Protein AF-A5A6G8-F1 (afdb_monomer)

Foldseek 3Di:
DVVVVVVVVVVVVVVPDDPPPPQFALVLLVLLLVLLVVDPDDPLLVLLSVQLSVQTDLLSLQLSLLLSLQSLDPDRAALQLLQLLLQQLLCLVVQNHALVSLLCSLVSVLLSSLSSLVSLLQSLVDSDNDDDDDHDDRHDPQLNLNHDLVSLVVPFPGDVSNSVSLVVLSPDPDSSSPSSSSSSSSCRGPLNSQLSVQLVVLSSVLSCLSSDPDPPVSNVVSVVSSVVSSVSSVVSSVVSSVVSVVSHD

Nearest PDB structures (foldseek):
  6tao-assembly1_A  TM=2.168E-01  e=6.105E+00  Vibrio cholerae

pLDDT: mean 81.29, std 17.22, range [31.66, 98.19]

Radius of gyration: 19.09 Å; Cα contacts (8 Å, |Δi|>4): 355; chains: 1; bounding box: 51×62×46 Å

Solvent-accessible surface area (backbone atoms only — not comparable to full-atom values): 13260 Å² total; per-residue (Å²): 125,77,73,67,60,55,56,59,61,57,62,66,64,74,66,82,69,79,83,73,78,87,76,67,48,52,67,57,48,48,47,51,48,58,73,50,60,87,51,96,64,60,73,57,56,56,54,29,48,55,35,33,40,73,65,29,55,57,47,22,53,39,20,44,48,39,27,43,20,43,64,54,37,96,51,63,58,44,18,33,21,29,16,40,35,34,38,38,49,42,30,39,72,70,52,70,25,38,59,71,55,48,49,53,16,47,54,37,33,37,52,50,51,42,48,16,45,56,32,44,51,46,51,46,74,30,101,59,82,75,81,85,72,82,80,72,86,63,69,49,97,63,26,25,66,83,38,60,59,70,63,39,56,70,73,36,90,69,64,67,63,38,54,53,28,30,49,53,20,56,72,40,92,47,52,50,48,16,22,35,20,25,25,44,54,24,21,52,30,71,57,42,42,49,28,38,59,72,36,41,69,55,50,51,56,36,51,55,60,33,57,46,87,66,87,67,72,47,70,60,53,49,52,52,42,44,54,53,38,41,54,42,42,53,52,29,38,56,50,32,49,62,74,48,52,86,53,40,90

Secondary structure (DSSP, 8-state):
--SHHHHHHHHTSTT-S----S---HHHHHHHHTTTTTS---HHHHHHHHHHHHH-HHHHHHHHHHHHHHHTSSS---THHHHHHHHHHHHHHTT---HHHHHHHHHHHHHHHHHHHHHHHHHTT-SS--SSPPPPTT--TTTT--S-HHHHHHH--S-HHHHHHHHHHHTSS-HHHHHHHHHHHHTTSHHHHHHHHHTHHHHHHHHHHHH----SSHHHHHHHHHHHHHHHHHHHHHHHHHHHGGG--

Organism: NCBI:txid329909

Sequence (249 aa):
MALSLLIGALLAIQGASFVASSHISASLLEGTWDLVEQGEVEPYVLLLKDEVVSTGGVYGLGATLTGVGELAWPRPASGCGHSKLINANVALNDGTLAWGELEDAVDSYAVVLAQAVDNLRILGLNCIIPAPWPTLENSCGDWGRIYDFESSWSLSKVNKGVVCAARRLYTSFGARANNVGAAATSAATDAATSIISEIEDELVSYLEAVVSKSAGPKQKLLRTLAGSLKASIFRASGNAKSGLRSRCH

Mean predicted aligned error: 8.87 Å

Structure (mmCIF, N/CA/C/O backbone):
data_AF-A5A6G8-F1
#
_entry.id   AF-A5A6G8-F1
#
loop_
_atom_site.group_PDB
_atom_site.id
_atom_site.type_symbol
_atom_site.label_atom_id
_atom_site.label_alt_id
_atom_site.label_comp_id
_atom_site.label_asym_id
_atom_site.label_entity_id
_atom_site.label_seq_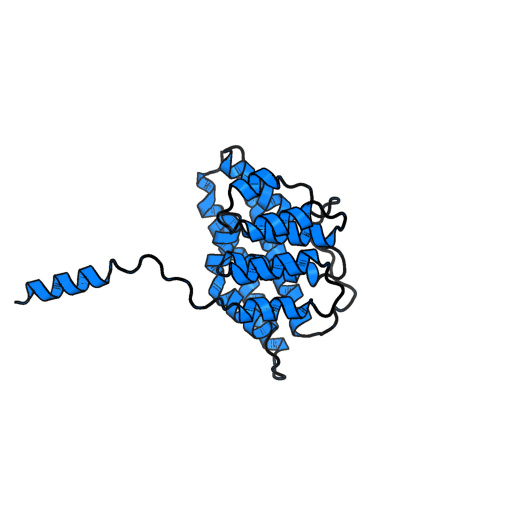id
_atom_site.pdbx_PDB_ins_code
_atom_site.Cartn_x
_atom_site.Cartn_y
_atom_site.Cartn_z
_atom_site.occupancy
_atom_site.B_iso_or_equiv
_atom_site.auth_seq_id
_atom_site.auth_comp_id
_atom_site.auth_asym_id
_atom_site.auth_atom_id
_atom_site.pdbx_PDB_model_num
ATOM 1 N N . MET A 1 1 ? 31.069 -43.902 18.771 1.00 50.94 1 MET A N 1
ATOM 2 C CA . MET A 1 1 ? 29.685 -43.525 19.147 1.00 50.94 1 MET A CA 1
ATOM 3 C C . MET A 1 1 ? 29.476 -42.021 19.355 1.00 50.94 1 MET A C 1
ATOM 5 O O . MET A 1 1 ? 28.348 -41.585 19.205 1.00 50.94 1 MET A O 1
ATOM 9 N N . ALA A 1 2 ? 30.510 -41.203 19.605 1.00 45.12 2 ALA A N 1
ATOM 10 C CA . ALA A 1 2 ? 30.346 -39.743 19.713 1.00 45.12 2 ALA A CA 1
ATOM 11 C C . ALA A 1 2 ? 30.215 -39.003 18.359 1.00 45.12 2 ALA A C 1
ATOM 13 O O . ALA A 1 2 ? 29.670 -37.908 18.308 1.00 45.12 2 ALA A O 1
ATOM 14 N N . LEU A 1 3 ? 30.664 -39.607 17.249 1.00 41.03 3 LEU A N 1
ATOM 15 C CA . LEU A 1 3 ? 30.666 -38.961 15.927 1.00 41.03 3 LEU A CA 1
ATOM 16 C C . LEU A 1 3 ? 29.308 -39.025 15.195 1.00 41.03 3 LEU A C 1
ATOM 18 O O . LEU A 1 3 ? 29.036 -38.210 14.323 1.00 41.03 3 LEU A O 1
ATOM 22 N N . SER A 1 4 ? 28.425 -39.954 15.575 1.00 42.00 4 SER A N 1
ATOM 23 C CA . SER A 1 4 ? 27.103 -40.129 14.945 1.00 42.00 4 SER A CA 1
ATOM 24 C C . SER A 1 4 ? 26.032 -39.180 15.498 1.00 42.00 4 SER A C 1
ATOM 26 O O . SER A 1 4 ? 25.011 -38.975 14.852 1.00 42.00 4 SER A O 1
ATOM 28 N N . LEU A 1 5 ? 26.267 -38.571 16.667 1.00 43.12 5 LEU A N 1
ATOM 29 C CA . LEU A 1 5 ? 25.350 -37.602 17.284 1.00 43.12 5 LEU A CA 1
ATOM 30 C C . LEU A 1 5 ? 25.541 -36.174 16.748 1.00 43.12 5 LEU A C 1
ATOM 32 O O . LEU A 1 5 ? 24.609 -35.378 16.788 1.00 43.12 5 LEU A O 1
ATOM 36 N N . LEU A 1 6 ? 26.711 -35.861 16.182 1.00 41.03 6 LEU A N 1
ATOM 37 C CA . LEU A 1 6 ? 26.988 -34.550 15.584 1.00 41.03 6 LEU A CA 1
ATOM 38 C C . LEU A 1 6 ? 26.402 -34.392 14.174 1.00 41.03 6 LEU A C 1
ATOM 40 O O . LEU A 1 6 ? 26.032 -33.287 13.790 1.00 41.03 6 LEU A O 1
ATOM 44 N N . ILE A 1 7 ? 26.236 -35.485 13.424 1.00 45.03 7 ILE A N 1
ATOM 45 C CA . ILE A 1 7 ? 25.634 -35.439 12.079 1.00 45.03 7 ILE A CA 1
ATOM 46 C C . ILE A 1 7 ? 24.104 -35.277 12.164 1.00 45.03 7 ILE A C 1
ATOM 48 O O . ILE A 1 7 ? 23.515 -34.577 11.344 1.00 45.03 7 ILE A O 1
ATOM 52 N N . GLY A 1 8 ? 23.462 -35.822 13.207 1.00 39.06 8 GLY A N 1
ATOM 53 C CA . GLY A 1 8 ? 22.031 -35.604 13.462 1.00 39.06 8 GLY A CA 1
ATOM 54 C C . GLY A 1 8 ? 21.685 -34.153 13.824 1.00 39.06 8 GLY A C 1
ATOM 55 O O . GLY A 1 8 ? 20.635 -33.658 13.425 1.00 39.06 8 GLY A O 1
ATOM 56 N N . ALA A 1 9 ? 22.587 -33.444 14.510 1.00 41.84 9 ALA A N 1
ATOM 57 C CA . ALA A 1 9 ? 22.391 -32.036 14.866 1.00 41.84 9 ALA A CA 1
ATOM 58 C C . ALA A 1 9 ? 22.605 -31.076 13.679 1.00 41.84 9 ALA A C 1
ATOM 60 O O . ALA A 1 9 ? 21.964 -30.032 13.616 1.00 41.84 9 ALA A O 1
ATOM 61 N N . LEU A 1 10 ? 23.450 -31.438 12.708 1.00 39.06 10 LEU A N 1
ATOM 62 C CA . LEU A 1 10 ? 23.677 -30.639 11.495 1.00 39.06 10 LEU A CA 1
ATOM 63 C C . LEU A 1 10 ? 22.581 -30.827 10.431 1.00 39.06 10 LEU A C 1
ATOM 65 O O . LEU A 1 10 ? 22.310 -29.899 9.673 1.00 39.06 10 LEU A O 1
ATOM 69 N N . LEU A 1 11 ? 21.887 -31.970 10.420 1.00 41.91 11 LEU A N 1
ATOM 70 C CA . LEU A 1 11 ? 20.732 -32.203 9.540 1.00 41.91 11 LEU A CA 1
ATOM 71 C C . LEU A 1 11 ? 19.428 -31.561 10.046 1.00 41.91 11 LEU A C 1
ATOM 73 O O . LEU A 1 11 ? 18.507 -31.367 9.260 1.00 41.91 11 LEU A O 1
ATOM 77 N N . ALA A 1 12 ? 19.359 -31.157 11.318 1.00 39.97 12 ALA A N 1
ATOM 78 C CA . ALA A 1 12 ? 18.239 -30.373 11.849 1.00 39.97 12 ALA A CA 1
ATOM 79 C C . ALA A 1 12 ? 18.340 -28.867 11.526 1.00 39.97 12 ALA A C 1
ATOM 81 O O . ALA A 1 12 ? 17.373 -28.135 11.713 1.00 39.97 12 ALA A O 1
ATOM 82 N N . ILE A 1 13 ? 19.487 -28.399 11.015 1.00 44.84 13 ILE A N 1
ATOM 83 C CA . ILE A 1 13 ? 19.726 -26.979 10.693 1.00 44.84 13 ILE A CA 1
ATOM 84 C C . ILE A 1 13 ? 19.442 -26.672 9.209 1.00 44.84 13 ILE A C 1
ATOM 86 O O . ILE A 1 13 ? 19.265 -25.516 8.840 1.00 44.84 13 ILE A O 1
ATOM 90 N N . GLN A 1 14 ? 19.294 -27.686 8.350 1.00 39.25 14 GLN A N 1
ATOM 91 C CA . GLN A 1 14 ? 18.992 -27.495 6.920 1.00 39.25 14 GLN A CA 1
ATOM 92 C C . GLN A 1 14 ? 17.504 -27.640 6.553 1.00 39.25 14 GLN A C 1
ATOM 94 O O . GLN A 1 14 ? 17.152 -27.591 5.379 1.00 39.25 14 GLN A O 1
ATOM 99 N N . GLY A 1 15 ? 16.617 -27.753 7.547 1.00 31.66 15 GLY A N 1
ATOM 100 C CA . GLY A 1 15 ? 15.161 -27.716 7.357 1.00 31.66 15 GLY A CA 1
ATOM 101 C C . GLY A 1 15 ? 14.528 -26.326 7.498 1.00 31.66 15 GLY A C 1
ATOM 102 O O . GLY A 1 15 ? 13.326 -26.190 7.309 1.00 31.66 15 GLY A O 1
ATOM 103 N N . ALA A 1 16 ? 15.307 -25.288 7.819 1.00 37.34 16 ALA A N 1
ATOM 104 C CA . ALA A 1 16 ? 14.828 -23.907 7.919 1.00 37.34 16 ALA A CA 1
ATOM 105 C C . ALA A 1 16 ? 14.815 -23.225 6.540 1.00 37.34 16 ALA A C 1
ATOM 107 O O . ALA A 1 16 ? 15.461 -22.209 6.307 1.00 37.34 16 ALA A O 1
ATOM 108 N N . SER A 1 17 ? 14.111 -23.823 5.587 1.00 40.09 17 SER A N 1
ATOM 109 C CA . SER A 1 17 ? 13.719 -23.160 4.347 1.00 40.09 17 SER A CA 1
ATOM 110 C C . SER A 1 17 ? 12.200 -23.217 4.290 1.00 40.09 17 SER A C 1
ATOM 112 O O . SER A 1 17 ? 11.633 -24.303 4.245 1.00 40.09 17 SER A O 1
ATOM 114 N N . PHE A 1 18 ? 11.584 -22.033 4.324 1.00 38.28 18 PHE A N 1
ATOM 115 C CA . PHE A 1 18 ? 10.146 -21.758 4.437 1.00 38.28 18 PHE A CA 1
ATOM 116 C C . PHE A 1 18 ? 9.547 -21.921 5.842 1.00 38.28 18 PHE A C 1
ATOM 118 O O . PHE A 1 18 ? 8.728 -22.799 6.102 1.00 38.28 18 PHE A O 1
ATOM 125 N N . VAL A 1 19 ? 9.871 -20.978 6.734 1.00 35.53 19 VAL A N 1
ATOM 126 C CA . VAL A 1 19 ? 8.892 -20.565 7.749 1.00 35.53 19 VAL A CA 1
ATOM 127 C C . VAL A 1 19 ? 7.776 -19.848 6.991 1.00 35.53 19 VAL A C 1
ATOM 129 O O . VAL A 1 19 ? 7.957 -18.734 6.511 1.00 35.53 19 VAL A O 1
ATOM 132 N N . ALA A 1 20 ? 6.641 -20.516 6.810 1.00 35.62 20 ALA A N 1
ATOM 133 C CA . ALA A 1 20 ? 5.401 -19.826 6.495 1.00 35.62 20 ALA A CA 1
ATOM 134 C C . ALA A 1 20 ? 5.052 -18.938 7.704 1.00 35.62 20 ALA A C 1
ATOM 136 O O . ALA A 1 20 ? 4.889 -19.469 8.803 1.00 35.62 20 ALA A O 1
ATOM 137 N N . SER A 1 21 ? 4.985 -17.612 7.526 1.00 41.75 21 SER A N 1
ATOM 138 C CA . SER A 1 21 ? 4.568 -16.665 8.574 1.00 41.75 21 SER A CA 1
ATOM 139 C C . SER A 1 21 ? 3.204 -17.061 9.141 1.00 41.75 21 SER A C 1
ATOM 141 O O . SER A 1 21 ? 2.170 -16.857 8.509 1.00 41.75 21 SER A O 1
ATOM 143 N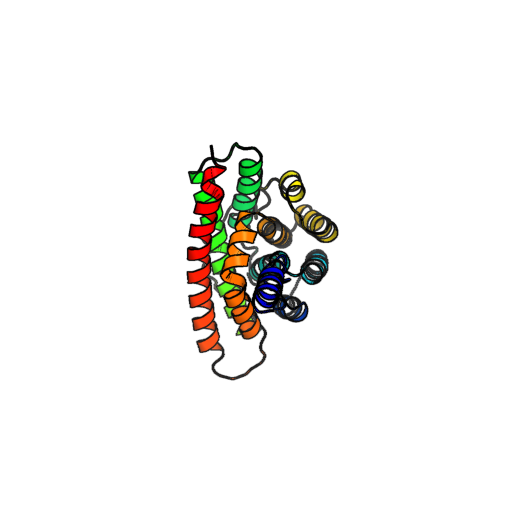 N . SER A 1 22 ? 3.190 -17.616 10.351 1.00 48.50 22 SER A N 1
ATOM 144 C CA . SER A 1 22 ? 1.981 -18.034 11.071 1.00 48.50 22 SER A CA 1
ATOM 145 C C . SER A 1 22 ? 1.265 -16.889 11.808 1.00 48.50 22 SER A C 1
ATOM 147 O O . SER A 1 22 ? 0.374 -17.158 12.609 1.00 48.50 22 SER A O 1
ATOM 149 N N . HIS A 1 23 ? 1.655 -15.628 11.580 1.00 64.12 23 HIS A N 1
ATOM 150 C CA . HIS A 1 23 ? 1.175 -14.460 12.338 1.00 64.12 23 HIS A CA 1
ATOM 151 C C . HIS A 1 23 ? 0.135 -13.601 11.599 1.00 64.12 23 HIS A C 1
ATOM 153 O O . HIS A 1 23 ? -0.673 -12.932 12.241 1.00 64.12 23 HIS A O 1
ATOM 159 N N . ILE A 1 24 ? 0.080 -13.654 10.265 1.00 81.69 24 ILE A N 1
ATOM 160 C CA . ILE A 1 24 ? -0.904 -12.897 9.477 1.00 81.69 24 ILE A CA 1
ATOM 161 C C . ILE A 1 24 ? -2.184 -13.730 9.360 1.00 81.69 24 ILE A C 1
ATOM 163 O O . ILE A 1 24 ? -2.319 -14.578 8.478 1.00 81.69 24 ILE A O 1
ATOM 167 N N . SER A 1 25 ? -3.126 -13.515 10.280 1.00 87.75 25 SER A N 1
ATOM 168 C CA . SER A 1 25 ? -4.415 -14.214 10.258 1.00 87.75 25 SER A CA 1
ATOM 169 C C . SER A 1 25 ? -5.401 -13.565 9.282 1.00 87.75 25 SER A C 1
ATOM 171 O O . SER A 1 25 ? -5.506 -12.340 9.216 1.00 87.75 25 SER A O 1
ATOM 173 N N . ALA A 1 26 ? -6.187 -14.383 8.572 1.00 90.38 26 ALA A N 1
ATOM 174 C CA . ALA A 1 26 ? -7.284 -13.897 7.730 1.00 90.38 26 ALA A CA 1
ATOM 175 C C . ALA A 1 26 ? -8.258 -13.013 8.529 1.00 90.38 26 ALA A C 1
ATOM 177 O O . ALA A 1 26 ? -8.635 -11.944 8.064 1.00 90.38 26 ALA A O 1
ATOM 178 N N . SER A 1 27 ? -8.547 -13.383 9.781 1.00 91.25 27 SER A N 1
ATOM 179 C CA . SER A 1 27 ? -9.391 -12.606 10.695 1.00 91.25 27 SER A CA 1
ATOM 180 C C . SER A 1 27 ? -8.859 -11.204 11.003 1.00 91.25 27 SER A C 1
ATOM 182 O O . SER A 1 27 ? -9.646 -10.290 11.230 1.00 91.25 27 SER A O 1
ATOM 184 N N . LEU A 1 28 ? -7.534 -11.013 11.035 1.00 93.50 28 LEU A N 1
ATOM 185 C CA . LEU A 1 28 ? -6.946 -9.687 11.229 1.00 93.50 28 LEU A CA 1
ATOM 186 C C . LEU A 1 28 ? -7.142 -8.818 9.984 1.00 93.50 28 LEU A C 1
ATOM 188 O O . LEU A 1 28 ? -7.487 -7.641 10.104 1.00 93.50 28 LEU A O 1
ATOM 192 N N . LEU A 1 29 ? -6.943 -9.401 8.798 1.00 94.75 29 LEU A N 1
ATOM 193 C CA . LEU A 1 29 ? -7.176 -8.708 7.535 1.00 94.75 29 LEU A CA 1
ATOM 194 C C . LEU A 1 29 ? -8.663 -8.349 7.399 1.00 94.75 29 LEU A C 1
ATOM 196 O O . LEU A 1 29 ? -8.981 -7.176 7.225 1.00 94.75 29 LEU A O 1
ATOM 200 N N . GLU A 1 30 ? -9.565 -9.316 7.588 1.00 93.62 30 GLU A N 1
ATOM 201 C CA . GLU A 1 30 ? -11.022 -9.114 7.599 1.00 93.62 30 GLU A CA 1
ATOM 202 C C . GLU A 1 30 ? -11.431 -8.025 8.589 1.00 93.62 30 GLU A C 1
ATOM 204 O O . GLU A 1 30 ? -12.027 -7.030 8.189 1.00 93.62 30 GLU A O 1
ATOM 209 N N . GLY A 1 31 ? -11.013 -8.142 9.853 1.00 91.81 31 GLY A N 1
ATOM 210 C CA . GLY A 1 31 ? -11.345 -7.163 10.885 1.00 91.81 31 GLY A CA 1
ATOM 211 C C . GLY A 1 31 ? -10.834 -5.753 10.578 1.00 91.81 31 GLY A C 1
ATOM 212 O O . GLY A 1 31 ? -11.422 -4.778 11.044 1.00 91.81 31 GLY A O 1
ATOM 213 N N . THR A 1 32 ? -9.761 -5.628 9.789 1.00 92.44 32 THR A N 1
ATOM 214 C CA . THR A 1 32 ? -9.245 -4.331 9.331 1.00 92.44 32 THR A CA 1
ATOM 215 C C . THR A 1 32 ? -10.108 -3.756 8.207 1.00 92.44 32 THR A C 1
ATOM 217 O O . THR A 1 32 ? -10.426 -2.568 8.234 1.00 92.44 32 THR A O 1
ATOM 220 N N . TRP A 1 33 ? -10.527 -4.577 7.242 1.00 91.50 33 TRP A N 1
ATOM 221 C CA . TRP A 1 33 ? -11.456 -4.165 6.183 1.00 91.50 33 TRP A CA 1
ATOM 222 C C . TRP A 1 33 ? -12.839 -3.793 6.733 1.00 91.50 33 TRP A C 1
ATOM 224 O O . TRP A 1 33 ? -13.424 -2.796 6.309 1.00 91.50 33 TRP A O 1
ATOM 234 N N . ASP A 1 34 ? -13.319 -4.505 7.752 1.00 88.88 34 ASP A N 1
ATOM 235 C CA . ASP A 1 34 ? -14.609 -4.247 8.400 1.00 88.88 34 ASP A CA 1
ATOM 236 C C . ASP A 1 34 ? -14.697 -2.842 9.041 1.00 88.88 34 ASP A C 1
ATOM 238 O O . ASP A 1 34 ? -15.795 -2.347 9.311 1.00 88.88 34 ASP A O 1
ATOM 242 N N . LEU A 1 35 ? -13.561 -2.158 9.253 1.00 86.00 35 LEU A N 1
ATOM 243 C CA . LEU A 1 35 ? -13.519 -0.767 9.728 1.00 86.00 35 LEU A CA 1
ATOM 244 C C . LEU A 1 35 ? -14.128 0.228 8.730 1.00 86.00 35 LEU A C 1
ATOM 246 O O . LEU A 1 35 ? -14.568 1.300 9.145 1.00 86.00 35 LEU A O 1
ATOM 250 N N . VAL A 1 36 ? -14.126 -0.096 7.432 1.00 82.75 36 VAL A N 1
ATOM 251 C CA . VAL A 1 36 ? -14.614 0.786 6.354 1.00 82.75 36 VAL A CA 1
ATOM 252 C C . VAL A 1 36 ? -15.870 0.261 5.657 1.00 82.75 36 VAL A C 1
ATOM 254 O O . VAL A 1 36 ? -16.567 1.040 5.012 1.00 82.75 36 VAL A O 1
ATOM 257 N N . GLU A 1 37 ? -16.218 -1.017 5.822 1.00 66.94 37 GLU A N 1
ATOM 258 C CA . GLU A 1 37 ? -17.379 -1.640 5.161 1.00 66.94 37 GLU A CA 1
ATOM 259 C C . GLU A 1 37 ? -18.747 -1.132 5.623 1.00 66.94 37 GLU A C 1
ATOM 261 O O . GLU A 1 37 ? -19.741 -1.329 4.931 1.00 66.94 37 GLU A O 1
ATOM 266 N N . GLN A 1 38 ? -18.823 -0.437 6.759 1.00 58.25 38 GLN A N 1
ATOM 267 C CA . GLN A 1 38 ? -20.065 0.217 7.194 1.00 58.25 38 GLN A CA 1
ATOM 268 C C . GLN A 1 38 ? -20.344 1.538 6.444 1.00 58.25 38 GLN A C 1
ATOM 270 O O . GLN A 1 38 ? -21.370 2.172 6.689 1.00 58.25 38 GLN A O 1
ATOM 275 N N . GLY A 1 39 ? -19.440 1.966 5.552 1.00 61.84 39 GLY A N 1
ATOM 276 C CA . GLY A 1 39 ? -19.610 3.111 4.652 1.00 61.84 39 GLY A CA 1
ATOM 277 C C . GLY A 1 39 ? -20.014 2.720 3.222 1.00 61.84 39 GLY A C 1
ATOM 278 O O . GLY A 1 39 ? -20.260 1.558 2.913 1.00 61.84 39 GLY A O 1
ATOM 279 N N . GLU A 1 40 ? -20.063 3.698 2.313 1.00 62.44 40 GLU A N 1
ATOM 280 C CA . GLU A 1 40 ? -20.294 3.463 0.878 1.00 62.44 40 GLU A CA 1
ATOM 281 C C . GLU A 1 40 ? -19.032 2.874 0.214 1.00 62.44 40 GLU A C 1
ATOM 283 O O . GLU A 1 40 ? -18.205 3.596 -0.346 1.00 62.44 40 GLU A O 1
ATOM 288 N N . VAL A 1 41 ? -18.861 1.552 0.301 1.00 74.12 41 VAL A N 1
ATOM 289 C CA . VAL A 1 41 ? -17.793 0.816 -0.393 1.00 74.12 41 VAL A CA 1
ATOM 290 C C . VAL A 1 41 ? -18.317 0.281 -1.727 1.00 74.12 41 VAL A C 1
ATOM 292 O O . VAL A 1 41 ? -19.349 -0.385 -1.788 1.00 74.12 41 VAL A O 1
ATOM 295 N N . GLU A 1 42 ? -17.608 0.571 -2.820 1.00 76.56 42 GLU A N 1
ATOM 296 C CA . GLU A 1 42 ? -17.986 0.086 -4.150 1.00 76.56 42 GLU A CA 1
ATOM 297 C C . GLU A 1 42 ? -17.918 -1.459 -4.222 1.00 76.56 42 GLU A C 1
ATOM 299 O O . GLU A 1 42 ? -16.952 -2.044 -3.733 1.00 76.56 42 GLU A O 1
ATOM 304 N N . PRO A 1 43 ? -18.859 -2.157 -4.892 1.00 78.69 43 PRO A N 1
ATOM 305 C CA . PRO A 1 43 ? -18.903 -3.627 -4.899 1.00 78.69 43 PRO A CA 1
ATOM 306 C C . PRO A 1 43 ? -17.614 -4.324 -5.366 1.00 78.69 43 PRO A C 1
ATOM 308 O O . PRO A 1 43 ? -17.275 -5.401 -4.882 1.00 78.69 43 PRO A O 1
ATOM 311 N N . TYR A 1 44 ? -16.866 -3.721 -6.295 1.00 82.62 44 TYR A N 1
ATOM 312 C CA . TYR A 1 44 ? -15.602 -4.290 -6.777 1.00 82.62 44 TYR A CA 1
ATOM 313 C C . TYR A 1 44 ? -14.479 -4.250 -5.734 1.00 82.62 44 TYR A C 1
ATOM 315 O O . TYR A 1 44 ? -13.555 -5.055 -5.812 1.00 82.62 44 TYR A O 1
ATOM 323 N N . VAL A 1 45 ? -14.565 -3.351 -4.751 1.00 86.00 45 VAL A N 1
ATOM 324 C CA . VAL A 1 45 ? -13.623 -3.292 -3.628 1.00 86.00 45 VAL A CA 1
ATOM 325 C C . VAL A 1 45 ? -13.834 -4.481 -2.691 1.00 86.00 45 VAL A C 1
ATOM 327 O O . VAL A 1 45 ? -12.858 -5.039 -2.204 1.00 86.00 45 VAL A O 1
ATOM 330 N N . LEU A 1 46 ? -15.081 -4.928 -2.511 1.00 85.94 46 LEU A N 1
ATOM 331 C CA . LEU A 1 46 ? -15.394 -6.123 -1.720 1.00 85.94 46 LEU A CA 1
ATOM 332 C C . LEU A 1 46 ? -14.822 -7.391 -2.370 1.00 85.94 46 LEU A C 1
ATOM 334 O O . LEU A 1 46 ? -14.215 -8.213 -1.696 1.00 85.94 46 LEU A O 1
ATOM 338 N N . LEU A 1 47 ? -14.909 -7.506 -3.700 1.00 87.00 47 LEU A N 1
ATOM 339 C CA . LEU A 1 47 ? -14.271 -8.616 -4.421 1.00 87.00 47 LEU A CA 1
ATOM 340 C C . LEU A 1 47 ? -12.746 -8.613 -4.260 1.00 87.00 47 LEU A C 1
ATOM 342 O O . LEU A 1 47 ? -12.134 -9.671 -4.150 1.00 87.00 47 LEU A O 1
ATOM 346 N N . LEU A 1 48 ? -12.124 -7.430 -4.258 1.00 90.50 48 LEU A N 1
ATOM 347 C CA . LEU A 1 48 ? -10.694 -7.321 -3.992 1.00 90.50 48 LEU A CA 1
ATOM 348 C C . LEU A 1 48 ? -10.363 -7.733 -2.551 1.00 90.50 48 LEU A C 1
ATOM 350 O O . LEU A 1 48 ? -9.388 -8.457 -2.370 1.00 90.50 48 LEU A O 1
ATOM 354 N N . LYS A 1 49 ? -11.151 -7.306 -1.551 1.00 91.88 49 LYS A N 1
ATOM 355 C CA . LYS A 1 49 ? -10.985 -7.733 -0.150 1.00 91.88 49 LYS A CA 1
ATOM 356 C C . LYS A 1 49 ? -10.930 -9.253 -0.063 1.00 91.88 49 LYS A C 1
ATOM 358 O O . LYS A 1 49 ? -9.964 -9.770 0.489 1.00 91.88 49 LYS A O 1
ATOM 363 N N . ASP A 1 50 ? -11.917 -9.950 -0.619 1.00 91.88 50 ASP A N 1
ATOM 364 C CA . ASP A 1 50 ? -12.012 -11.411 -0.512 1.00 91.88 50 ASP A CA 1
ATOM 365 C C . ASP A 1 50 ? -10.761 -12.103 -1.079 1.00 91.88 50 ASP A C 1
ATOM 367 O O . ASP A 1 50 ? -10.188 -12.998 -0.455 1.00 91.88 50 ASP A O 1
ATOM 371 N N . GLU A 1 51 ? -10.270 -11.633 -2.228 1.00 93.19 51 GLU A N 1
ATOM 372 C CA . GLU A 1 51 ? -9.061 -12.165 -2.865 1.00 93.19 51 GLU A CA 1
ATOM 373 C C . GLU A 1 51 ? -7.777 -11.818 -2.086 1.00 93.19 51 GLU A C 1
ATOM 375 O O . GLU A 1 51 ? -6.869 -12.646 -1.970 1.00 93.19 51 GLU A O 1
ATOM 380 N N . VAL A 1 52 ? -7.693 -10.612 -1.514 1.00 92.62 52 VAL A N 1
ATOM 381 C CA . VAL A 1 52 ? -6.573 -10.156 -0.669 1.00 92.62 52 VAL A CA 1
ATOM 382 C C . VAL A 1 52 ? -6.508 -10.962 0.629 1.00 92.62 52 VAL A C 1
ATOM 384 O O . VAL A 1 52 ? -5.439 -11.466 0.982 1.00 92.62 52 VAL A O 1
ATOM 387 N N . VAL A 1 53 ? -7.644 -11.130 1.310 1.00 92.75 53 VAL A N 1
ATOM 388 C CA . VAL A 1 53 ? -7.778 -11.931 2.535 1.00 92.75 53 VAL A CA 1
ATOM 389 C C . VAL A 1 53 ? -7.434 -13.393 2.251 1.00 92.75 53 VAL A C 1
ATOM 391 O O . VAL A 1 53 ? -6.642 -13.981 2.986 1.00 92.75 53 VAL A O 1
ATOM 394 N N . SER A 1 54 ? -7.962 -13.962 1.159 1.00 90.88 54 SER A N 1
ATOM 395 C CA . SER A 1 54 ? -7.661 -15.341 0.759 1.00 90.88 54 SER A CA 1
ATOM 396 C C . SER A 1 54 ? -6.196 -15.540 0.375 1.00 90.88 54 SER A C 1
ATOM 398 O O . SER A 1 54 ? -5.678 -16.643 0.545 1.00 90.88 54 SER A O 1
ATOM 400 N N . THR A 1 55 ? -5.536 -14.522 -0.181 1.00 89.94 55 THR A N 1
ATOM 401 C CA . THR A 1 55 ? -4.111 -14.608 -0.525 1.00 89.94 55 THR A CA 1
ATOM 402 C C . THR A 1 55 ? -3.247 -14.558 0.733 1.00 89.94 55 THR A C 1
ATOM 404 O O . THR A 1 55 ? -2.291 -15.324 0.851 1.00 89.94 55 THR A O 1
ATOM 407 N N . GLY A 1 56 ? -3.586 -13.677 1.678 1.00 89.19 56 GLY A N 1
ATOM 408 C CA . GLY A 1 56 ? -2.869 -13.529 2.940 1.00 89.19 56 GLY A CA 1
ATOM 409 C C . GLY A 1 56 ? -1.387 -13.166 2.772 1.00 89.19 56 GLY A C 1
ATOM 410 O O . GLY A 1 56 ? -0.961 -12.602 1.758 1.00 89.19 56 GLY A O 1
ATOM 411 N N . GLY A 1 57 ? -0.595 -13.475 3.801 1.00 90.69 57 GLY A N 1
ATOM 412 C CA . GLY A 1 57 ? 0.846 -13.217 3.823 1.00 90.69 57 GLY A CA 1
ATOM 413 C C . GLY A 1 57 ? 1.210 -11.731 3.720 1.00 90.69 57 GLY A C 1
ATOM 414 O O . GLY A 1 57 ? 0.371 -10.846 3.899 1.00 90.69 57 GLY A O 1
ATOM 415 N N . VAL A 1 58 ? 2.477 -11.461 3.403 1.00 93.06 58 VAL A N 1
ATOM 416 C CA . VAL A 1 58 ? 3.035 -10.102 3.263 1.00 93.06 58 VAL A CA 1
ATOM 417 C C . VAL A 1 58 ? 2.237 -9.266 2.259 1.00 93.06 58 VAL A C 1
ATOM 419 O O . VAL A 1 58 ? 1.926 -8.106 2.527 1.00 93.06 58 VAL A O 1
ATOM 422 N N . TYR A 1 59 ? 1.853 -9.866 1.126 1.00 94.06 59 TYR A N 1
ATOM 423 C CA . TYR A 1 59 ? 1.006 -9.201 0.137 1.00 94.06 59 TYR A CA 1
ATOM 424 C C . TYR A 1 59 ? -0.335 -8.785 0.745 1.00 94.06 59 TYR A C 1
ATOM 426 O O . TYR A 1 59 ? -0.705 -7.613 0.677 1.00 94.06 59 TYR A O 1
ATOM 434 N N . GLY A 1 60 ? -1.046 -9.734 1.363 1.00 94.75 60 GLY A N 1
ATOM 435 C CA . GLY A 1 60 ? -2.351 -9.492 1.966 1.00 94.75 60 GLY A CA 1
ATOM 436 C C . GLY A 1 60 ? -2.298 -8.401 3.034 1.00 94.75 60 GLY A C 1
ATOM 437 O O . GLY A 1 60 ? -3.172 -7.535 3.079 1.00 94.75 60 GLY A O 1
ATOM 438 N N . LEU A 1 61 ? -1.231 -8.388 3.835 1.00 95.50 61 LEU A N 1
ATOM 439 C CA . LEU A 1 61 ? -0.985 -7.379 4.861 1.00 95.50 61 LEU A CA 1
ATOM 440 C C . LEU A 1 61 ? -0.746 -5.983 4.260 1.00 95.50 61 LEU A C 1
ATOM 442 O O . LEU A 1 61 ? -1.395 -5.017 4.666 1.00 95.50 61 LEU A O 1
ATOM 446 N N . GLY A 1 62 ? 0.129 -5.874 3.255 1.00 95.81 62 GLY A N 1
ATOM 447 C CA . GLY A 1 62 ? 0.422 -4.610 2.573 1.00 95.81 62 GLY A CA 1
ATOM 448 C C . GLY A 1 62 ? -0.774 -4.050 1.795 1.00 95.81 62 GLY A C 1
ATOM 449 O O . GLY A 1 62 ? -1.082 -2.857 1.895 1.00 95.81 62 GLY A O 1
ATOM 450 N N . ALA A 1 63 ? -1.484 -4.911 1.062 1.00 95.19 63 ALA A N 1
ATOM 451 C CA . ALA A 1 63 ? -2.680 -4.549 0.305 1.00 95.19 63 ALA A CA 1
ATOM 452 C C . ALA A 1 63 ? -3.841 -4.146 1.227 1.00 95.19 63 ALA A C 1
ATOM 454 O O . ALA A 1 63 ? -4.571 -3.208 0.915 1.00 95.19 63 ALA A O 1
ATOM 455 N N . THR A 1 64 ? -3.981 -4.791 2.391 1.00 95.69 64 THR A N 1
ATOM 456 C CA . THR A 1 64 ? -4.978 -4.407 3.402 1.00 95.69 64 THR A CA 1
ATOM 457 C C . THR A 1 64 ? -4.656 -3.051 4.020 1.00 95.69 64 THR A C 1
ATOM 459 O O . THR A 1 64 ? -5.527 -2.185 4.049 1.00 95.69 64 THR A O 1
ATOM 462 N N . LEU A 1 65 ? -3.411 -2.820 4.462 1.00 95.19 65 LEU A N 1
ATOM 463 C CA . LEU A 1 65 ? -3.006 -1.535 5.046 1.00 95.19 65 LEU A CA 1
ATOM 464 C C . LEU A 1 65 ? -3.294 -0.369 4.089 1.00 95.19 65 LEU A C 1
ATOM 466 O O . LEU A 1 65 ? -3.903 0.625 4.480 1.00 95.19 65 LEU A O 1
ATOM 470 N N . THR A 1 66 ? -2.858 -0.496 2.838 1.00 91.06 66 THR A N 1
ATOM 471 C CA . THR A 1 66 ? -2.976 0.572 1.838 1.00 91.06 66 THR A CA 1
ATOM 472 C C . THR A 1 66 ? -4.399 0.712 1.300 1.00 91.06 66 THR A C 1
ATOM 474 O O . THR A 1 66 ? -4.911 1.826 1.243 1.00 91.06 66 THR A O 1
ATOM 477 N N . GLY A 1 67 ? -5.085 -0.393 0.992 1.00 90.88 67 GLY A N 1
ATOM 478 C CA . GLY A 1 67 ? -6.469 -0.382 0.510 1.00 90.88 67 GLY A CA 1
ATOM 479 C C . GLY A 1 67 ? -7.453 0.187 1.534 1.00 90.88 67 GLY A C 1
ATOM 480 O O . GLY A 1 67 ? -8.245 1.071 1.206 1.00 90.88 67 GLY A O 1
ATOM 481 N N . VAL A 1 68 ? -7.359 -0.241 2.798 1.00 90.62 68 VAL A N 1
ATOM 482 C CA . VAL A 1 68 ? -8.170 0.337 3.883 1.00 90.62 68 VAL A CA 1
ATOM 483 C C . VAL A 1 68 ? -7.746 1.778 4.159 1.00 90.62 68 VAL A C 1
ATOM 485 O O . VAL A 1 68 ? -8.606 2.623 4.382 1.00 90.62 68 VAL A O 1
ATOM 488 N N . GLY A 1 69 ? -6.451 2.097 4.076 1.00 88.50 69 GLY A N 1
ATOM 489 C CA . GLY A 1 69 ? -5.942 3.465 4.191 1.00 88.50 69 GLY A CA 1
ATOM 490 C C . GLY A 1 69 ? -6.532 4.430 3.155 1.00 88.50 69 GLY A C 1
ATOM 491 O O . GLY A 1 69 ? -6.874 5.559 3.512 1.00 88.50 69 GLY A O 1
ATOM 492 N N . GLU A 1 70 ? -6.707 3.981 1.910 1.00 83.56 70 GLU A N 1
ATOM 493 C CA . GLU A 1 70 ? -7.364 4.725 0.824 1.00 83.56 70 GLU A CA 1
ATOM 494 C C . GLU A 1 70 ? -8.868 4.915 1.078 1.00 83.56 70 GLU A C 1
ATOM 496 O O . GLU A 1 70 ? -9.426 5.996 0.868 1.00 83.56 70 GLU A O 1
ATOM 501 N N . LEU A 1 71 ? -9.547 3.879 1.576 1.00 84.62 71 LEU A N 1
ATOM 502 C CA . LEU A 1 71 ? -10.981 3.929 1.892 1.00 84.62 71 LEU A CA 1
ATOM 503 C C . LEU A 1 71 ? -11.287 4.770 3.130 1.00 84.62 71 LEU A C 1
ATOM 505 O O . LEU A 1 71 ? -12.314 5.444 3.182 1.00 84.62 71 LEU A O 1
ATOM 509 N N . ALA A 1 72 ? -10.361 4.791 4.083 1.00 81.50 72 ALA A N 1
ATOM 510 C CA . ALA A 1 72 ? -10.401 5.617 5.279 1.00 81.50 72 ALA A CA 1
ATOM 511 C C . ALA A 1 72 ? -10.299 7.122 4.981 1.00 81.50 72 ALA A C 1
ATOM 513 O O . ALA A 1 72 ? -10.519 7.943 5.873 1.00 81.50 72 ALA A O 1
ATOM 514 N N . TRP A 1 73 ? -9.947 7.509 3.751 1.00 75.50 73 TRP A N 1
ATOM 515 C CA . TRP A 1 73 ? -9.885 8.909 3.357 1.00 75.50 73 TRP A CA 1
ATOM 516 C C . TRP A 1 73 ? -11.257 9.400 2.864 1.00 75.50 73 TRP A C 1
ATOM 518 O O . TRP A 1 73 ? -11.874 8.754 2.016 1.00 75.50 73 TRP A O 1
ATOM 528 N N . PRO A 1 74 ? -11.771 10.555 3.329 1.00 62.41 74 PRO A N 1
ATOM 529 C CA . PRO A 1 74 ? -13.105 11.032 2.946 1.00 62.41 74 PRO A CA 1
ATOM 530 C C . PRO A 1 74 ? -13.154 11.562 1.507 1.00 62.41 74 PRO A C 1
ATOM 532 O O . PRO A 1 74 ? -14.217 11.622 0.893 1.00 62.41 74 PRO A O 1
ATOM 535 N N . ARG A 1 75 ? -12.001 11.917 0.939 1.00 62.34 75 ARG A N 1
ATOM 536 C CA . ARG A 1 75 ? -11.844 12.182 -0.495 1.00 62.34 75 ARG A CA 1
ATOM 537 C C . ARG A 1 75 ? -11.149 10.972 -1.122 1.00 62.34 75 ARG A C 1
ATOM 539 O O . ARG A 1 75 ? -10.513 10.223 -0.394 1.00 62.34 75 ARG A O 1
ATOM 546 N N . PRO A 1 76 ? -11.236 10.736 -2.432 1.00 58.09 76 PRO A N 1
ATOM 547 C CA . PRO A 1 76 ? -10.239 9.900 -3.081 1.00 58.09 76 PRO A CA 1
ATOM 548 C C . PRO A 1 76 ? -8.875 10.507 -2.741 1.00 58.09 76 PRO A C 1
ATOM 550 O O . PRO A 1 76 ? -8.649 11.696 -2.992 1.00 58.09 76 PRO A O 1
ATOM 553 N N . ALA A 1 77 ? -8.024 9.745 -2.056 1.00 56.53 77 ALA A N 1
ATOM 554 C CA . ALA A 1 77 ? -6.646 10.148 -1.845 1.00 56.53 77 ALA A CA 1
ATOM 555 C C . ALA A 1 77 ? -5.921 10.142 -3.196 1.00 56.53 77 ALA A C 1
ATOM 557 O O . ALA A 1 77 ? -6.535 9.974 -4.250 1.00 56.53 77 ALA A O 1
ATOM 558 N N . SER A 1 78 ? -4.631 10.415 -3.221 1.00 59.50 78 SER A N 1
ATOM 559 C CA . SER A 1 78 ? -3.935 10.471 -4.491 1.00 59.50 78 SER A CA 1
ATOM 560 C C . SER A 1 78 ? -3.050 9.255 -4.650 1.00 59.50 78 SER A C 1
ATOM 562 O O . SER A 1 78 ? -1.990 9.184 -4.038 1.00 59.50 78 SER A O 1
ATOM 564 N N . GLY A 1 79 ? -3.457 8.321 -5.514 1.00 67.31 79 GLY A N 1
ATOM 565 C CA . GLY A 1 79 ? -2.737 7.074 -5.792 1.00 67.31 79 GLY A CA 1
ATOM 566 C C . GLY A 1 79 ? -1.384 7.238 -6.503 1.00 67.31 79 GLY A C 1
ATOM 567 O O . GLY A 1 79 ? -0.980 6.365 -7.265 1.00 67.31 79 GLY A O 1
ATOM 568 N N . CYS A 1 80 ? -0.676 8.352 -6.319 1.00 78.56 80 CYS A N 1
ATOM 569 C CA . CYS A 1 80 ? 0.548 8.689 -7.053 1.00 78.56 80 CYS A CA 1
ATOM 570 C C . CYS A 1 80 ? 1.767 8.030 -6.444 1.00 78.56 80 CYS A C 1
ATOM 572 O O . CYS A 1 80 ? 2.609 7.566 -7.195 1.00 78.56 80 CYS A O 1
ATOM 574 N N . GLY A 1 81 ? 1.846 7.928 -5.113 1.00 86.50 81 GLY A N 1
ATOM 575 C CA . GLY A 1 81 ? 2.877 7.101 -4.482 1.00 86.50 81 GLY A CA 1
ATOM 576 C C . GLY A 1 81 ? 2.752 5.642 -4.927 1.00 86.50 81 GLY A C 1
ATOM 577 O O . GLY A 1 81 ? 3.745 5.031 -5.309 1.00 86.50 81 GLY A O 1
ATOM 578 N N . HIS A 1 82 ? 1.516 5.131 -5.013 1.00 89.81 82 HIS A N 1
ATOM 579 C CA . HIS A 1 82 ? 1.234 3.821 -5.604 1.00 89.81 82 HIS A CA 1
ATOM 580 C C . HIS A 1 82 ? 1.677 3.748 -7.071 1.00 89.81 82 HIS A C 1
ATOM 582 O O . HIS A 1 82 ? 2.470 2.884 -7.427 1.00 89.81 82 HIS A O 1
ATOM 588 N N . SER A 1 83 ? 1.225 4.679 -7.914 1.00 89.12 83 SER A N 1
ATOM 589 C CA . SER A 1 83 ? 1.516 4.671 -9.357 1.00 89.12 83 SER A CA 1
ATOM 590 C C . SER A 1 83 ? 3.003 4.820 -9.673 1.00 89.12 83 SER A C 1
ATOM 592 O O . SER A 1 83 ? 3.517 4.109 -10.531 1.00 89.12 83 SER A O 1
ATOM 594 N N . LYS A 1 84 ? 3.706 5.713 -8.963 1.00 90.50 84 LYS A N 1
ATOM 595 C CA . LYS A 1 84 ? 5.157 5.895 -9.082 1.00 90.50 84 LYS A CA 1
ATOM 596 C C . LYS A 1 84 ? 5.885 4.596 -8.774 1.00 90.50 84 LYS A C 1
ATOM 598 O O . LYS A 1 84 ? 6.730 4.191 -9.562 1.00 90.50 84 LYS A O 1
ATOM 603 N N . LEU A 1 85 ? 5.531 3.924 -7.675 1.00 93.69 85 LEU A N 1
ATOM 604 C CA . LEU A 1 85 ? 6.161 2.656 -7.317 1.00 93.69 85 LEU A CA 1
ATOM 605 C C . LEU A 1 85 ? 5.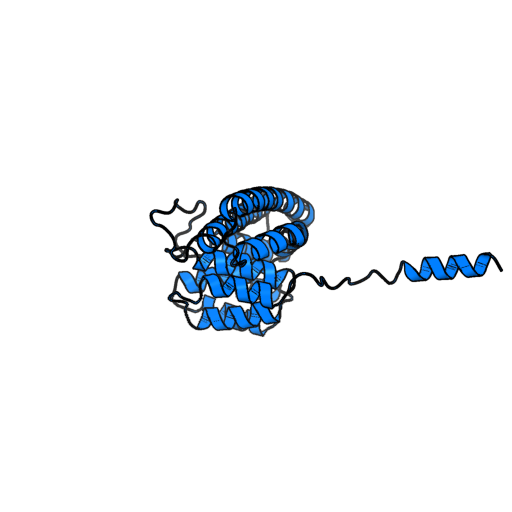877 1.560 -8.343 1.00 93.69 85 LEU A C 1
ATOM 607 O O . LEU A 1 85 ? 6.779 0.802 -8.689 1.00 93.69 85 LEU A O 1
ATOM 611 N N . ILE A 1 86 ? 4.650 1.495 -8.860 1.00 94.25 86 ILE A N 1
ATOM 612 C CA . ILE A 1 86 ? 4.274 0.521 -9.888 1.00 94.25 86 ILE A CA 1
ATOM 613 C C . ILE A 1 86 ? 5.093 0.735 -11.167 1.00 94.25 86 ILE A C 1
ATOM 615 O O . ILE A 1 86 ? 5.700 -0.210 -11.667 1.00 94.25 86 ILE A O 1
ATOM 619 N N . ASN A 1 87 ? 5.169 1.973 -11.659 1.00 93.31 87 ASN A N 1
ATOM 620 C CA . ASN A 1 87 ? 5.951 2.305 -12.851 1.00 93.31 87 ASN A CA 1
ATOM 621 C C . ASN A 1 87 ? 7.444 2.081 -12.644 1.00 93.31 87 ASN A C 1
ATOM 623 O O . ASN A 1 87 ? 8.102 1.527 -13.521 1.00 93.31 87 ASN A O 1
ATOM 627 N N . ALA A 1 88 ? 7.969 2.457 -11.476 1.00 93.94 88 ALA A N 1
ATOM 628 C CA . ALA A 1 88 ? 9.351 2.183 -11.123 1.00 93.94 88 ALA A CA 1
ATOM 629 C C . ALA A 1 88 ? 9.625 0.675 -11.128 1.00 93.94 88 ALA A C 1
ATOM 631 O O . ALA A 1 88 ? 10.625 0.244 -11.680 1.00 93.94 88 ALA A O 1
ATOM 632 N N . ASN A 1 89 ? 8.722 -0.152 -10.597 1.00 94.56 89 ASN A N 1
ATOM 633 C CA . ASN A 1 89 ? 8.890 -1.605 -10.616 1.00 94.56 89 ASN A CA 1
ATOM 634 C C . ASN A 1 89 ? 8.938 -2.176 -12.045 1.00 94.56 89 ASN A C 1
ATOM 636 O O . ASN A 1 89 ? 9.754 -3.056 -12.316 1.00 94.56 89 ASN A O 1
ATOM 640 N N . VAL A 1 90 ? 8.104 -1.663 -12.957 1.00 94.62 90 VAL A N 1
ATOM 641 C CA . VAL A 1 90 ? 8.133 -2.044 -14.381 1.00 94.62 90 VAL A CA 1
ATOM 642 C C . VAL A 1 90 ? 9.452 -1.613 -15.028 1.00 94.62 90 VAL A C 1
ATOM 644 O O . VAL A 1 90 ? 10.188 -2.457 -15.531 1.00 94.62 90 VAL A O 1
ATOM 647 N N . ALA A 1 91 ? 9.824 -0.337 -14.918 1.00 93.31 91 ALA A N 1
ATOM 648 C CA . ALA A 1 91 ? 11.068 0.184 -15.487 1.00 93.31 91 ALA A CA 1
ATOM 649 C C . ALA A 1 91 ? 12.329 -0.471 -14.887 1.00 93.31 91 ALA A C 1
ATOM 651 O O . ALA A 1 91 ? 13.328 -0.660 -15.581 1.00 93.31 91 ALA A O 1
ATOM 652 N N . LEU A 1 92 ? 12.294 -0.859 -13.606 1.00 93.50 92 LEU A N 1
ATOM 653 C CA . LEU A 1 92 ? 13.375 -1.597 -12.947 1.00 93.50 92 LEU A CA 1
ATOM 654 C C . LEU A 1 92 ? 13.542 -2.992 -13.551 1.00 93.50 92 LEU A C 1
ATOM 656 O O . LEU A 1 92 ? 14.663 -3.472 -13.691 1.00 93.50 92 LEU A O 1
ATOM 660 N N . ASN A 1 93 ? 12.435 -3.657 -13.884 1.00 92.56 93 ASN A N 1
ATOM 661 C CA . ASN A 1 93 ? 12.466 -4.955 -14.547 1.00 92.56 93 ASN A CA 1
ATOM 662 C C . ASN A 1 93 ? 12.953 -4.847 -15.998 1.00 92.56 93 ASN A C 1
ATOM 664 O O . ASN A 1 93 ? 13.684 -5.717 -16.466 1.00 92.56 93 ASN A O 1
ATOM 668 N N . ASP A 1 94 ? 12.597 -3.761 -16.678 1.00 92.31 94 ASP A N 1
ATOM 669 C CA . ASP A 1 94 ? 13.010 -3.498 -18.057 1.00 92.31 94 ASP A CA 1
ATOM 670 C C . ASP A 1 94 ? 14.449 -2.960 -18.160 1.00 92.31 94 ASP A C 1
ATOM 672 O O . ASP A 1 94 ? 14.975 -2.794 -19.261 1.00 92.31 94 ASP A O 1
ATOM 676 N N . GLY A 1 95 ? 15.103 -2.692 -17.024 1.00 90.94 95 GLY A N 1
ATOM 677 C CA . GLY A 1 95 ? 16.468 -2.168 -16.963 1.00 90.94 95 GLY A CA 1
ATOM 678 C C . GLY A 1 95 ? 16.589 -0.708 -17.413 1.00 90.94 95 GLY A C 1
ATOM 679 O O . GLY A 1 95 ? 17.662 -0.284 -17.834 1.00 90.94 95 GLY A O 1
ATOM 680 N N . THR A 1 96 ? 15.500 0.060 -17.355 1.00 93.25 96 THR A N 1
ATOM 681 C CA . THR A 1 96 ? 15.445 1.462 -17.805 1.00 93.25 96 THR A CA 1
ATOM 682 C C . THR A 1 96 ? 15.350 2.468 -16.660 1.00 93.25 96 THR A C 1
ATOM 684 O O . THR A 1 96 ? 15.459 3.667 -16.905 1.00 93.25 96 THR A O 1
ATOM 687 N N . LEU A 1 97 ? 15.160 2.002 -15.421 1.00 94.69 97 LEU A N 1
ATOM 688 C CA . LEU A 1 97 ? 14.979 2.873 -14.262 1.00 94.69 97 LEU A CA 1
ATOM 689 C C . LEU A 1 97 ? 16.301 3.466 -13.762 1.00 94.69 97 LEU A C 1
ATOM 691 O O . LEU A 1 97 ? 17.208 2.730 -13.352 1.00 94.69 97 LEU A O 1
ATOM 695 N N . ALA A 1 98 ? 16.354 4.796 -13.680 1.00 94.38 98 ALA A N 1
ATOM 696 C CA . ALA A 1 98 ? 17.461 5.495 -13.047 1.00 94.38 98 ALA A CA 1
ATOM 697 C C . ALA A 1 98 ? 17.370 5.416 -11.514 1.00 94.38 98 ALA A C 1
ATOM 699 O O . ALA A 1 98 ? 16.290 5.401 -10.921 1.00 94.38 98 ALA A O 1
ATOM 700 N N . TRP A 1 99 ? 18.522 5.449 -10.836 1.00 93.44 99 TRP A N 1
ATOM 701 C CA . TRP A 1 99 ? 18.572 5.365 -9.369 1.00 93.44 99 TRP A CA 1
ATOM 702 C C . TRP A 1 99 ? 17.700 6.420 -8.663 1.00 93.44 99 TRP A C 1
ATOM 704 O O . TRP A 1 99 ? 16.937 6.078 -7.765 1.00 93.44 99 TRP A O 1
ATOM 714 N N . GLY A 1 100 ? 17.754 7.684 -9.096 1.00 92.75 100 GLY A N 1
ATOM 715 C CA . GLY A 1 100 ? 16.964 8.755 -8.475 1.00 92.75 100 GLY A CA 1
ATOM 716 C C . GLY A 1 100 ? 15.447 8.571 -8.618 1.00 92.75 100 GLY A C 1
ATOM 717 O O . GLY A 1 100 ? 14.695 8.995 -7.744 1.00 92.75 100 GLY A O 1
ATOM 718 N N . GLU A 1 101 ? 14.994 7.901 -9.680 1.00 92.25 101 GLU A N 1
ATOM 719 C CA . GLU A 1 101 ? 13.576 7.591 -9.898 1.00 92.25 101 GLU A CA 1
ATOM 720 C C . GLU A 1 101 ? 13.107 6.465 -8.972 1.00 92.25 101 GLU A C 1
ATOM 722 O O . GLU A 1 101 ? 12.003 6.529 -8.429 1.00 92.25 101 GLU A O 1
ATOM 727 N N . LEU A 1 102 ? 13.963 5.465 -8.730 1.00 94.38 102 LEU A N 1
ATOM 728 C CA . LEU A 1 102 ? 13.706 4.443 -7.718 1.00 94.38 102 LEU A CA 1
ATOM 729 C C . LEU A 1 102 ? 13.605 5.062 -6.319 1.00 94.38 102 LEU A C 1
ATOM 731 O O . LEU A 1 102 ? 12.687 4.721 -5.571 1.00 94.38 102 LEU A O 1
ATOM 735 N N . GLU A 1 103 ? 14.531 5.959 -5.961 1.00 94.69 103 GLU A N 1
ATOM 736 C CA . GLU A 1 103 ? 14.518 6.622 -4.652 1.00 94.69 103 GLU A CA 1
ATOM 737 C C . GLU A 1 103 ? 13.225 7.413 -4.436 1.00 94.69 103 GLU A C 1
ATOM 739 O O . GLU A 1 103 ? 12.546 7.194 -3.432 1.00 94.69 103 GLU A O 1
ATOM 744 N N . ASP A 1 104 ? 12.841 8.258 -5.400 1.00 92.25 104 ASP A N 1
ATOM 745 C CA . ASP A 1 104 ? 11.600 9.040 -5.336 1.00 92.25 104 ASP A CA 1
ATOM 746 C C . ASP A 1 104 ? 10.355 8.146 -5.253 1.00 92.25 104 ASP A C 1
ATOM 748 O O . ASP A 1 104 ? 9.434 8.427 -4.480 1.00 92.25 104 ASP A O 1
ATOM 752 N N . ALA A 1 105 ? 10.319 7.048 -6.013 1.00 93.56 105 ALA A N 1
ATOM 753 C CA . ALA A 1 105 ? 9.192 6.125 -6.011 1.00 93.56 105 ALA A CA 1
ATOM 754 C C . ALA A 1 105 ? 9.030 5.402 -4.665 1.00 93.56 105 ALA A C 1
ATOM 756 O O . ALA A 1 105 ? 7.918 5.335 -4.131 1.00 93.56 105 ALA A O 1
ATOM 757 N N . VAL A 1 106 ? 10.128 4.898 -4.091 1.00 95.62 106 VAL A N 1
ATOM 758 C CA . VAL A 1 106 ? 10.106 4.215 -2.789 1.00 95.62 106 VAL A CA 1
ATOM 759 C C . VAL A 1 106 ? 9.785 5.193 -1.659 1.00 95.62 106 VAL A C 1
ATOM 761 O O . VAL A 1 106 ? 8.944 4.881 -0.816 1.00 95.62 106 VAL A O 1
ATOM 764 N N . ASP A 1 107 ? 10.368 6.394 -1.663 1.00 93.50 107 ASP A N 1
ATOM 765 C CA . ASP A 1 107 ? 10.087 7.412 -0.643 1.00 93.50 107 ASP A CA 1
ATOM 766 C C . ASP A 1 107 ? 8.637 7.916 -0.735 1.00 93.50 107 ASP A C 1
ATOM 768 O O . ASP A 1 107 ? 7.957 8.059 0.285 1.00 93.50 107 ASP A O 1
ATOM 772 N N . SER A 1 108 ? 8.111 8.090 -1.953 1.00 90.81 108 SER A N 1
ATOM 773 C CA . SER A 1 108 ? 6.698 8.424 -2.171 1.00 90.81 108 SER A CA 1
ATOM 774 C C . SER A 1 108 ? 5.766 7.337 -1.622 1.00 90.81 108 SER A C 1
ATOM 776 O O . SER A 1 108 ? 4.741 7.655 -1.017 1.00 90.81 108 SER A O 1
ATOM 778 N N . TYR A 1 109 ? 6.107 6.056 -1.796 1.00 92.81 109 TYR A N 1
ATOM 779 C CA . TYR A 1 109 ? 5.324 4.948 -1.246 1.00 92.81 109 TYR A CA 1
ATOM 780 C C . TYR A 1 109 ? 5.425 4.851 0.283 1.00 92.81 109 TYR A C 1
ATOM 782 O O . TYR A 1 109 ? 4.419 4.605 0.947 1.00 92.81 109 TYR A O 1
ATOM 790 N N . ALA A 1 110 ? 6.596 5.121 0.865 1.00 94.38 110 ALA A N 1
ATOM 791 C CA . ALA A 1 110 ? 6.780 5.188 2.315 1.00 94.38 110 ALA A CA 1
ATOM 792 C C . ALA A 1 110 ? 5.858 6.235 2.963 1.00 94.38 110 ALA A C 1
ATOM 794 O O . ALA A 1 110 ? 5.246 5.978 4.002 1.00 94.38 110 ALA A O 1
ATOM 795 N N . VAL A 1 111 ? 5.703 7.397 2.316 1.00 90.69 111 VAL A N 1
ATOM 796 C CA . VAL A 1 111 ? 4.750 8.436 2.736 1.00 90.69 111 VAL A CA 1
ATOM 797 C C . VAL A 1 111 ? 3.312 7.918 2.686 1.00 90.69 111 VAL A C 1
ATOM 799 O O . VAL A 1 111 ? 2.570 8.122 3.646 1.00 90.69 111 VAL A O 1
ATOM 802 N N . VAL A 1 112 ? 2.930 7.198 1.627 1.00 89.06 112 VAL A N 1
ATOM 803 C CA . VAL A 1 112 ? 1.591 6.594 1.514 1.00 89.06 112 VAL A CA 1
ATOM 804 C C . VAL A 1 112 ? 1.335 5.579 2.631 1.00 89.06 112 VAL A C 1
ATOM 806 O O . VAL A 1 112 ? 0.286 5.621 3.273 1.00 89.06 112 VAL A O 1
ATOM 809 N N . LEU A 1 113 ? 2.304 4.711 2.936 1.00 93.44 113 LEU A N 1
ATOM 810 C CA . LEU A 1 113 ? 2.202 3.777 4.060 1.00 93.44 113 LEU A CA 1
ATOM 811 C C . LEU A 1 113 ? 2.044 4.519 5.394 1.00 93.44 113 LEU A C 1
ATOM 813 O O . LEU A 1 113 ? 1.179 4.175 6.199 1.00 93.44 113 LEU A O 1
ATOM 817 N N . ALA A 1 114 ? 2.835 5.567 5.627 1.00 92.25 114 ALA A N 1
ATOM 818 C CA . ALA A 1 114 ? 2.750 6.365 6.846 1.00 92.25 114 ALA A CA 1
ATOM 819 C C . ALA A 1 114 ? 1.394 7.084 6.989 1.00 92.25 114 ALA A C 1
ATOM 821 O O . ALA A 1 114 ? 0.847 7.160 8.092 1.00 92.25 114 ALA A O 1
ATOM 822 N N . GLN A 1 115 ? 0.826 7.563 5.881 1.00 87.56 115 GLN A N 1
ATOM 823 C CA . GLN A 1 115 ? -0.515 8.149 5.837 1.00 87.56 115 GLN A CA 1
ATOM 824 C C . GLN A 1 115 ? -1.592 7.097 6.127 1.00 87.56 115 GLN A C 1
ATOM 826 O O . GLN A 1 115 ? -2.471 7.341 6.953 1.00 87.56 115 GLN A O 1
ATOM 831 N N . ALA A 1 116 ? -1.491 5.902 5.536 1.00 90.00 116 ALA A N 1
ATOM 832 C CA . ALA A 1 116 ? -2.398 4.793 5.825 1.00 90.00 116 ALA A CA 1
ATOM 833 C C . ALA A 1 116 ? -2.394 4.437 7.322 1.00 90.00 116 ALA A C 1
ATOM 835 O O . ALA A 1 116 ? -3.458 4.269 7.919 1.00 90.00 116 ALA A O 1
ATOM 836 N N . VAL A 1 117 ? -1.220 4.427 7.966 1.00 93.31 117 VAL A N 1
ATOM 837 C CA . VAL A 1 117 ? -1.111 4.247 9.421 1.00 93.31 117 VAL A CA 1
ATOM 838 C C . VAL A 1 117 ? -1.929 5.303 10.164 1.00 93.31 117 VAL A C 1
ATOM 840 O O . VAL A 1 117 ? -2.761 4.947 10.996 1.00 93.31 117 VAL A O 1
ATOM 843 N N . ASP A 1 118 ? -1.772 6.591 9.863 1.00 88.75 118 ASP A N 1
ATOM 844 C CA . ASP A 1 118 ? -2.557 7.637 10.532 1.00 88.75 118 ASP A CA 1
ATOM 845 C C . ASP A 1 118 ? -4.067 7.540 10.251 1.00 88.75 118 ASP A C 1
ATOM 847 O O . ASP A 1 118 ? -4.873 7.807 11.152 1.00 88.75 118 ASP A O 1
ATOM 851 N N . ASN A 1 119 ? -4.453 7.086 9.059 1.00 86.25 119 ASN A N 1
ATOM 852 C CA . ASN A 1 119 ? -5.847 6.873 8.680 1.00 86.25 119 ASN A CA 1
ATOM 853 C C . ASN A 1 119 ? -6.495 5.754 9.496 1.00 86.25 119 ASN A C 1
ATOM 855 O O . ASN A 1 119 ? -7.516 5.972 10.156 1.00 86.25 119 ASN A O 1
ATOM 859 N N . LEU A 1 120 ? -5.854 4.584 9.546 1.00 89.25 120 LEU A N 1
ATOM 860 C CA . LEU A 1 120 ? -6.321 3.462 10.359 1.00 89.25 120 LEU A CA 1
ATOM 861 C C . LEU A 1 120 ? -6.328 3.810 11.853 1.00 89.25 120 LEU A C 1
ATOM 863 O O . LEU A 1 120 ? -7.208 3.363 12.585 1.00 89.25 120 LEU A O 1
ATOM 867 N N . ARG A 1 121 ? -5.411 4.668 12.318 1.00 89.44 121 ARG A N 1
ATOM 868 C CA . ARG A 1 121 ? -5.382 5.126 13.717 1.00 89.44 121 ARG A CA 1
ATOM 869 C C . ARG A 1 121 ? -6.655 5.885 14.064 1.00 89.44 121 ARG A C 1
ATOM 871 O O . ARG A 1 121 ? -7.166 5.775 15.177 1.00 89.44 121 ARG A O 1
ATOM 878 N N . ILE A 1 122 ? -7.113 6.718 13.134 1.00 83.81 122 ILE A N 1
ATOM 879 C CA . ILE A 1 122 ? -8.305 7.543 13.301 1.00 83.81 122 ILE A CA 1
ATOM 880 C C . ILE A 1 122 ? -9.565 6.678 13.229 1.00 83.81 122 ILE A C 1
ATOM 882 O O . ILE A 1 122 ? -10.416 6.846 14.104 1.00 83.81 122 ILE A O 1
ATOM 886 N N . LEU A 1 123 ? -9.634 5.717 12.300 1.00 84.12 123 LEU A N 1
ATOM 887 C CA . LEU A 1 123 ? -10.713 4.720 12.234 1.00 84.12 123 LEU A CA 1
ATOM 888 C C . LEU A 1 123 ? -10.785 3.842 13.488 1.00 84.12 123 LEU A C 1
ATOM 890 O O . LEU A 1 123 ? -11.851 3.636 14.055 1.00 84.12 123 LEU A O 1
ATOM 894 N N . GLY A 1 124 ? -9.640 3.384 13.997 1.00 85.31 124 GLY A N 1
ATOM 895 C CA . GLY A 1 124 ? -9.582 2.586 15.223 1.00 85.31 124 GLY A CA 1
ATOM 896 C C . GLY A 1 124 ? -10.071 3.337 16.469 1.00 85.31 124 GLY A C 1
ATOM 897 O O . GLY A 1 124 ? -10.362 2.709 17.489 1.00 85.31 124 GLY A O 1
ATOM 898 N N . LEU A 1 125 ? -10.157 4.669 16.416 1.00 83.38 125 LEU A N 1
ATOM 899 C CA . LEU A 1 125 ? -10.636 5.514 17.513 1.00 83.38 125 LEU A CA 1
ATOM 900 C C . LEU A 1 125 ? -12.040 6.076 17.289 1.00 83.38 125 LEU A C 1
ATOM 902 O O . LEU A 1 125 ? -12.694 6.432 18.266 1.00 83.38 125 LEU A O 1
ATOM 906 N N . ASN A 1 126 ? -12.491 6.191 16.041 1.00 75.19 126 ASN A N 1
ATOM 907 C CA . ASN A 1 126 ? -13.743 6.849 15.692 1.00 75.19 126 ASN A CA 1
ATOM 908 C C . ASN A 1 126 ? -14.467 6.051 14.609 1.00 75.19 126 ASN A C 1
ATOM 910 O O . ASN A 1 126 ? -13.876 5.709 13.593 1.00 75.19 126 ASN A O 1
ATOM 914 N N . CYS A 1 127 ? -15.777 5.866 14.771 1.00 63.06 127 CYS A N 1
ATOM 915 C CA . CYS A 1 127 ? -16.625 5.273 13.731 1.00 63.06 127 CYS A CA 1
ATOM 916 C C . CYS A 1 127 ? -16.870 6.223 12.543 1.00 63.06 127 CYS A C 1
ATOM 918 O O . CYS A 1 127 ? -17.451 5.824 11.542 1.00 63.06 127 CYS A O 1
ATOM 920 N N . ILE 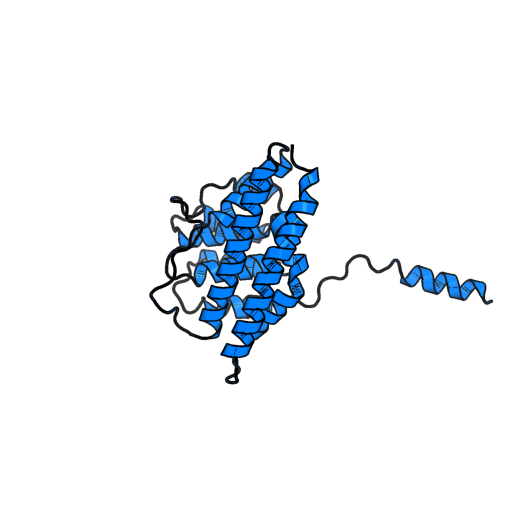A 1 128 ? -16.487 7.498 12.677 1.00 58.75 128 ILE A N 1
ATOM 921 C CA . ILE A 1 128 ? -16.633 8.531 11.653 1.00 58.75 128 ILE A CA 1
ATOM 922 C C . ILE A 1 128 ? -15.288 9.219 11.491 1.00 58.75 128 ILE A C 1
ATOM 924 O O . ILE A 1 128 ? -14.640 9.604 12.464 1.00 58.75 128 ILE A O 1
ATOM 928 N N . ILE A 1 129 ? -14.894 9.397 10.240 1.00 59.41 129 ILE A N 1
ATOM 929 C CA . ILE A 1 129 ? -13.681 10.092 9.849 1.00 59.41 129 ILE A CA 1
ATOM 930 C C . ILE A 1 129 ? -13.886 11.613 10.074 1.00 59.41 129 ILE A C 1
ATOM 932 O O . ILE A 1 129 ? -14.708 12.217 9.384 1.00 59.41 129 ILE A O 1
ATOM 936 N N . PRO A 1 130 ? -13.194 12.260 11.036 1.00 51.06 130 PRO A N 1
ATOM 937 C CA . PRO A 1 130 ? -13.419 13.666 11.380 1.00 51.06 130 PRO A CA 1
ATOM 938 C C . PRO A 1 130 ? -12.945 14.611 10.266 1.00 51.06 130 PRO A C 1
ATOM 940 O O . PRO A 1 130 ? -11.892 14.392 9.683 1.00 51.06 130 PRO A O 1
ATOM 943 N N . ALA A 1 131 ? -13.685 15.688 9.990 1.00 50.38 131 ALA A N 1
ATOM 944 C CA . ALA A 1 131 ? -13.286 16.763 9.073 1.00 50.38 131 ALA A CA 1
ATOM 945 C C . ALA A 1 131 ? -12.895 18.038 9.858 1.00 50.38 131 ALA A C 1
ATOM 947 O O . ALA A 1 131 ? -13.505 18.291 10.900 1.00 50.38 131 ALA A O 1
ATOM 948 N N . PRO A 1 132 ? -11.950 18.877 9.377 1.00 52.62 132 PRO A N 1
ATOM 949 C CA . PRO A 1 132 ? -11.188 18.769 8.129 1.00 52.62 132 PRO A CA 1
ATOM 950 C C . PRO A 1 132 ? -9.942 17.875 8.251 1.00 52.62 132 PRO A C 1
ATOM 952 O O . PRO A 1 132 ? -9.330 17.784 9.313 1.00 52.62 132 PRO A O 1
ATOM 955 N N . TRP A 1 133 ? -9.545 17.258 7.137 1.00 58.00 133 TRP A N 1
ATOM 956 C CA . TRP A 1 133 ? -8.304 16.484 7.043 1.00 58.00 133 TRP A CA 1
ATOM 957 C C . TRP A 1 133 ? -7.137 17.321 6.509 1.00 58.00 133 TRP A C 1
ATOM 959 O O . TRP A 1 133 ? -7.370 18.211 5.684 1.00 58.00 133 TRP A O 1
ATOM 969 N N . PRO A 1 134 ? -5.889 17.027 6.925 1.00 55.22 134 PRO A N 1
ATOM 970 C CA . PRO A 1 134 ? -4.696 17.537 6.255 1.00 55.22 134 PRO A CA 1
ATOM 971 C C . PRO A 1 134 ? -4.712 17.185 4.763 1.00 55.22 134 PRO A C 1
ATOM 973 O O . PRO A 1 134 ? -5.190 16.127 4.371 1.00 55.22 134 PRO A O 1
ATOM 976 N N . THR A 1 135 ? -4.196 18.072 3.915 1.00 54.88 135 THR A N 1
ATOM 977 C CA . THR A 1 135 ? -3.965 17.770 2.497 1.00 54.88 135 THR A CA 1
ATOM 978 C C . THR A 1 135 ? -2.982 16.613 2.364 1.00 54.88 135 THR A C 1
ATOM 980 O O . THR A 1 135 ? -1.975 16.587 3.068 1.00 54.88 135 THR A O 1
ATOM 983 N N . LEU A 1 136 ? -3.244 15.683 1.444 1.00 56.34 136 LEU A N 1
ATOM 984 C CA . LEU A 1 136 ? -2.266 14.652 1.111 1.00 56.34 136 LEU A CA 1
ATOM 985 C C . LEU A 1 136 ? -1.067 15.294 0.422 1.00 56.34 136 LEU A C 1
ATOM 987 O O . LEU A 1 136 ? -1.189 15.874 -0.660 1.00 56.34 136 LEU A O 1
ATOM 991 N N . GLU A 1 137 ? 0.089 15.157 1.055 1.00 52.81 137 GLU A N 1
ATOM 992 C CA . GLU A 1 137 ? 1.376 15.291 0.387 1.00 52.81 137 GLU A CA 1
ATOM 993 C C . GLU A 1 137 ? 1.467 14.153 -0.647 1.00 52.81 137 GLU A C 1
ATOM 995 O O . GLU A 1 137 ? 1.137 13.013 -0.320 1.00 52.81 137 GLU A O 1
ATOM 1000 N N . ASN A 1 138 ? 1.862 14.469 -1.888 1.00 56.09 138 ASN A N 1
ATOM 1001 C CA . ASN A 1 138 ? 1.955 13.567 -3.056 1.00 56.09 138 ASN A CA 1
ATOM 1002 C C . ASN A 1 138 ? 0.675 13.344 -3.880 1.00 56.09 138 ASN A C 1
ATOM 1004 O O . ASN A 1 138 ? 0.419 12.227 -4.338 1.00 56.09 138 ASN A O 1
ATOM 1008 N N . SER A 1 139 ? -0.090 14.415 -4.145 1.00 55.91 139 SER A N 1
ATOM 1009 C CA . SER A 1 139 ? -1.218 14.351 -5.081 1.00 55.91 139 SER A CA 1
ATOM 1010 C C . SER A 1 139 ? -0.902 14.635 -6.557 1.00 55.91 139 SER A C 1
ATOM 1012 O O . SER A 1 139 ? -0.111 15.512 -6.879 1.00 55.91 139 SER A O 1
ATOM 1014 N N . CYS A 1 140 ? -1.516 13.869 -7.461 1.00 63.59 140 CYS A N 1
ATOM 1015 C CA . CYS A 1 140 ? -1.432 13.950 -8.921 1.00 63.59 140 CYS A CA 1
ATOM 1016 C C . CYS A 1 140 ? -2.856 13.940 -9.482 1.00 63.59 140 CYS A C 1
ATOM 1018 O O . CYS A 1 140 ? -3.745 13.282 -8.940 1.00 63.59 140 CYS A O 1
ATOM 1020 N N . GLY A 1 141 ? -3.069 14.695 -10.563 1.00 55.66 141 GLY A N 1
ATOM 1021 C CA . GLY A 1 141 ? -4.404 14.997 -11.093 1.00 55.66 141 GLY A CA 1
ATOM 1022 C C . GLY A 1 141 ? -5.217 13.787 -11.569 1.00 55.66 141 GLY A C 1
ATOM 1023 O O . GLY A 1 141 ? -6.439 13.877 -11.623 1.00 55.66 141 GLY A O 1
ATOM 1024 N N . ASP A 1 142 ? -4.560 12.657 -11.851 1.00 57.47 142 ASP A N 1
ATOM 1025 C CA . ASP A 1 142 ? -5.170 11.490 -12.502 1.00 57.47 142 ASP A CA 1
ATOM 1026 C 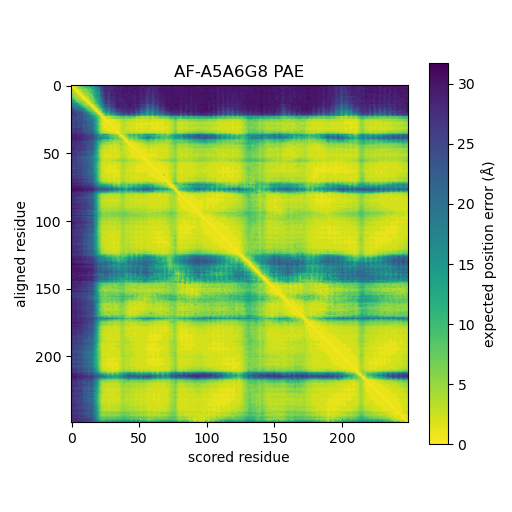C . ASP A 1 142 ? -5.541 10.344 -11.545 1.00 57.47 142 ASP A C 1
ATOM 1028 O O . ASP A 1 142 ? -5.768 9.217 -11.989 1.00 57.47 142 ASP A O 1
ATOM 1032 N N . TRP A 1 143 ? -5.607 10.603 -10.231 1.00 66.38 143 TRP A N 1
ATOM 1033 C CA . TRP A 1 143 ? -6.130 9.653 -9.228 1.00 66.38 143 TRP A CA 1
ATOM 1034 C C . TRP A 1 143 ? -5.485 8.267 -9.305 1.00 66.38 143 TRP A C 1
ATOM 1036 O O . TRP A 1 143 ? -6.157 7.247 -9.196 1.00 66.38 143 TRP A O 1
ATOM 1046 N N . GLY A 1 144 ? -4.186 8.231 -9.599 1.00 63.56 144 GLY A N 1
ATOM 1047 C CA . GLY A 1 144 ? -3.427 7.001 -9.743 1.00 63.56 144 GLY A CA 1
ATOM 1048 C C . GLY A 1 144 ? -3.749 6.148 -10.976 1.00 63.56 144 GLY A C 1
ATOM 1049 O O . GLY A 1 144 ? -3.561 4.948 -10.900 1.00 63.56 144 GLY A O 1
ATOM 1050 N N . ARG A 1 145 ? -4.272 6.677 -12.096 1.00 68.19 145 ARG A N 1
ATOM 1051 C CA . ARG A 1 145 ? -4.426 5.902 -13.364 1.00 68.19 145 ARG A CA 1
ATOM 1052 C C . ARG A 1 145 ? -3.192 5.889 -14.258 1.00 68.19 145 ARG A C 1
ATOM 1054 O O . ARG A 1 145 ? -3.185 5.244 -15.299 1.00 68.19 145 ARG A O 1
ATOM 1061 N N . ILE A 1 146 ? -2.152 6.601 -13.862 1.00 75.38 146 ILE A N 1
ATOM 1062 C CA . ILE A 1 146 ? -0.956 6.823 -14.675 1.00 75.38 146 ILE A CA 1
ATOM 1063 C C . ILE A 1 146 ? 0.082 5.711 -14.506 1.00 75.38 146 ILE A C 1
ATOM 1065 O O . ILE A 1 146 ? 1.275 5.993 -14.577 1.00 75.38 146 ILE A O 1
ATOM 1069 N N . TYR A 1 147 ? -0.348 4.471 -14.244 1.00 78.38 147 TYR A N 1
ATOM 1070 C CA . TYR A 1 147 ? 0.565 3.339 -14.109 1.00 78.38 147 TYR A CA 1
ATOM 1071 C C . TYR A 1 147 ? 0.344 2.243 -15.144 1.00 78.38 147 TYR A C 1
ATOM 1073 O O . TYR A 1 147 ? -0.782 2.008 -15.590 1.00 78.38 147 TYR A O 1
ATOM 1081 N N . ASP A 1 148 ? 1.433 1.564 -15.503 1.00 84.31 148 ASP A N 1
ATOM 1082 C CA . ASP A 1 148 ? 1.426 0.440 -16.435 1.00 84.31 148 ASP A CA 1
ATOM 1083 C C . ASP A 1 148 ? 0.844 -0.820 -15.769 1.00 84.31 148 ASP A C 1
ATOM 1085 O O . ASP A 1 148 ? 1.550 -1.677 -15.224 1.00 84.31 148 ASP A O 1
ATOM 1089 N N . PHE A 1 149 ? -0.490 -0.889 -15.760 1.00 86.50 149 PHE A N 1
ATOM 1090 C CA . PHE A 1 149 ? -1.249 -1.945 -15.096 1.00 86.50 149 PHE A CA 1
ATOM 1091 C C . PHE A 1 149 ? -0.864 -3.337 -15.610 1.00 86.50 149 PHE A C 1
ATOM 1093 O O . PHE A 1 149 ? -0.522 -4.212 -14.819 1.00 86.50 149 PHE A O 1
ATOM 1100 N N . GLU A 1 150 ? -0.900 -3.555 -16.924 1.00 87.19 150 GLU A N 1
ATOM 1101 C CA . GLU A 1 150 ? -0.704 -4.891 -17.495 1.00 87.19 150 GLU A CA 1
ATOM 1102 C C . GLU A 1 150 ? 0.731 -5.386 -17.296 1.00 87.19 150 GLU A C 1
ATOM 1104 O O . GLU A 1 150 ? 0.928 -6.519 -16.842 1.00 87.19 150 GLU A O 1
ATOM 1109 N N . SER A 1 151 ? 1.729 -4.530 -17.538 1.00 89.06 151 SER A N 1
ATOM 1110 C CA . SER A 1 151 ? 3.127 -4.902 -17.310 1.00 89.06 151 SER A CA 1
ATOM 1111 C C . SER A 1 151 ? 3.387 -5.167 -15.832 1.00 89.06 151 SER A C 1
ATOM 1113 O O . SER A 1 151 ? 3.991 -6.184 -15.502 1.00 89.06 151 SER A O 1
ATOM 1115 N N . SER A 1 152 ? 2.866 -4.342 -14.917 1.00 87.69 152 SER A N 1
ATOM 1116 C CA . SER A 1 152 ? 3.088 -4.544 -13.479 1.00 87.69 152 SER A CA 1
ATOM 1117 C C . SER A 1 152 ? 2.526 -5.866 -12.952 1.00 87.69 152 SER A C 1
ATOM 1119 O O . SER A 1 152 ? 3.210 -6.576 -12.213 1.00 87.69 152 SER A O 1
ATOM 1121 N N . TRP A 1 153 ? 1.323 -6.257 -13.374 1.00 88.50 153 TRP A N 1
ATOM 1122 C CA . TRP A 1 153 ? 0.733 -7.529 -12.961 1.00 88.50 153 TRP A CA 1
ATOM 1123 C C . TRP A 1 153 ? 1.393 -8.741 -13.615 1.00 88.50 153 TRP A C 1
ATOM 1125 O O . TRP A 1 153 ? 1.371 -9.818 -13.021 1.00 88.50 153 TRP A O 1
ATOM 1135 N N . SER A 1 154 ? 2.034 -8.579 -14.776 1.00 87.25 154 SER A N 1
ATOM 1136 C CA . SER A 1 154 ? 2.856 -9.643 -15.369 1.00 87.25 154 SER A CA 1
ATOM 1137 C C . SER A 1 154 ? 4.089 -9.995 -14.521 1.00 87.25 154 SER A C 1
ATOM 1139 O O . SER A 1 154 ? 4.576 -11.123 -14.586 1.00 87.25 154 SER A O 1
ATOM 1141 N N . LEU A 1 155 ? 4.551 -9.054 -13.689 1.00 85.25 155 LEU A N 1
ATOM 1142 C CA . LEU A 1 155 ? 5.686 -9.218 -12.775 1.00 85.25 155 LEU A CA 1
ATOM 1143 C C . LEU A 1 155 ? 5.270 -9.761 -11.400 1.00 85.25 155 LEU A C 1
ATOM 1145 O O . LEU A 1 155 ? 6.106 -10.245 -10.635 1.00 85.25 155 LEU A O 1
ATOM 1149 N N . SER A 1 156 ? 3.979 -9.686 -11.077 1.00 82.81 156 SER A N 1
ATOM 1150 C CA . SER A 1 156 ? 3.433 -10.124 -9.798 1.00 82.81 156 SER A CA 1
ATOM 1151 C C . SER A 1 156 ? 3.386 -11.650 -9.686 1.00 82.81 156 SER A C 1
ATOM 1153 O O . SER A 1 156 ? 3.075 -12.365 -10.638 1.00 82.81 156 SER A O 1
ATOM 1155 N N . LYS A 1 157 ? 3.640 -12.159 -8.477 1.00 82.00 157 LYS A N 1
ATOM 1156 C CA . LYS A 1 157 ? 3.508 -13.587 -8.123 1.00 82.00 157 LYS A CA 1
ATOM 1157 C C . LYS A 1 157 ? 2.198 -13.902 -7.390 1.00 82.00 157 LYS A C 1
ATOM 1159 O O . LYS A 1 157 ? 2.035 -15.000 -6.862 1.00 82.00 157 LYS A O 1
ATOM 1164 N N . VAL A 1 158 ? 1.290 -12.931 -7.315 1.00 84.06 158 VAL A N 1
ATOM 1165 C CA . VAL A 1 158 ? 0.016 -13.029 -6.592 1.00 84.06 158 VAL A CA 1
ATOM 1166 C C . VAL A 1 158 ? -1.005 -13.859 -7.391 1.00 84.06 158 VAL A C 1
ATOM 1168 O O . VAL A 1 158 ? -0.857 -14.059 -8.598 1.00 84.06 158 VAL A O 1
ATOM 1171 N N . ASN A 1 159 ? -2.042 -14.384 -6.722 1.00 83.62 159 ASN A N 1
ATOM 1172 C CA . ASN A 1 159 ? -3.093 -15.169 -7.372 1.00 83.62 159 ASN A CA 1
ATOM 1173 C C . ASN A 1 159 ? -3.777 -14.373 -8.514 1.00 83.62 159 ASN A C 1
ATOM 1175 O O . ASN A 1 159 ? -3.861 -13.144 -8.491 1.00 83.62 159 ASN A O 1
ATOM 1179 N N . LYS A 1 160 ? -4.333 -15.090 -9.502 1.00 86.88 160 LYS A N 1
ATOM 1180 C CA . LYS A 1 160 ? -5.041 -14.477 -10.644 1.00 86.88 160 LYS A CA 1
ATOM 1181 C C . LYS A 1 160 ? -6.353 -13.772 -10.275 1.00 86.88 160 LYS A C 1
ATOM 1183 O O . LYS A 1 160 ? -6.743 -12.850 -10.984 1.00 86.88 160 LYS A O 1
ATOM 1188 N N . GLY A 1 161 ? -7.041 -14.211 -9.225 1.00 83.94 161 GLY A N 1
ATOM 1189 C CA . GLY A 1 161 ? -8.270 -13.593 -8.722 1.00 83.94 161 GLY A CA 1
ATOM 1190 C C . GLY A 1 161 ? -8.051 -12.145 -8.279 1.00 83.94 161 GLY A C 1
ATOM 1191 O O . GLY A 1 161 ? -8.763 -11.258 -8.748 1.00 83.94 161 GLY A O 1
ATOM 1192 N N . VAL A 1 162 ? -6.984 -11.877 -7.522 1.00 86.06 162 VAL A N 1
ATOM 1193 C CA . VAL A 1 162 ? -6.525 -10.530 -7.160 1.00 86.06 162 VAL A CA 1
ATOM 1194 C C . VAL A 1 162 ? -6.248 -9.699 -8.413 1.00 86.06 162 VAL A C 1
ATOM 1196 O O . VAL A 1 162 ? -6.742 -8.577 -8.509 1.00 86.06 162 VAL A O 1
ATOM 1199 N N . VAL A 1 163 ? -5.527 -10.242 -9.405 1.00 87.19 163 VAL A N 1
ATOM 1200 C CA . VAL A 1 163 ? -5.258 -9.530 -10.673 1.00 87.19 163 VAL A CA 1
ATOM 1201 C C . VAL A 1 163 ? -6.563 -9.142 -11.368 1.00 87.19 163 VAL A C 1
ATOM 1203 O O . VAL A 1 163 ? -6.730 -8.014 -11.830 1.00 87.19 163 VAL A O 1
ATOM 1206 N N . CYS A 1 164 ? -7.524 -10.066 -11.427 1.00 86.69 164 CYS A N 1
ATOM 1207 C CA . CYS A 1 164 ? -8.830 -9.813 -12.025 1.00 86.69 164 CYS A CA 1
ATOM 1208 C C . CYS A 1 164 ? -9.639 -8.764 -11.246 1.00 86.69 164 CYS A C 1
ATOM 1210 O O . CYS A 1 164 ? -10.264 -7.904 -11.873 1.00 86.69 164 CYS A O 1
ATOM 1212 N N . ALA A 1 165 ? -9.629 -8.807 -9.912 1.00 85.06 165 ALA A N 1
ATOM 1213 C CA . ALA A 1 165 ? -10.299 -7.825 -9.063 1.00 85.06 165 ALA A CA 1
ATOM 1214 C C . ALA A 1 165 ? -9.670 -6.430 -9.219 1.00 85.06 165 ALA A C 1
ATOM 1216 O O . ALA A 1 165 ? -10.381 -5.454 -9.471 1.00 85.06 165 ALA A O 1
ATOM 1217 N N . ALA A 1 166 ? -8.338 -6.348 -9.192 1.00 81.50 166 ALA A N 1
ATOM 1218 C CA . ALA A 1 166 ? -7.594 -5.117 -9.432 1.00 81.50 166 ALA A CA 1
ATOM 1219 C C . ALA A 1 166 ? -7.853 -4.552 -10.835 1.00 81.50 166 ALA A C 1
ATOM 1221 O O . ALA A 1 166 ? -8.053 -3.347 -10.977 1.00 81.50 166 ALA A O 1
ATOM 1222 N N . ARG A 1 167 ? -7.947 -5.403 -11.869 1.00 84.62 167 ARG A N 1
ATOM 1223 C CA . ARG A 1 167 ? -8.257 -4.956 -13.238 1.00 84.62 167 ARG A CA 1
ATOM 1224 C C . ARG A 1 167 ? -9.647 -4.336 -13.314 1.00 84.62 167 ARG A C 1
ATOM 1226 O O . ARG A 1 167 ? -9.811 -3.291 -13.934 1.00 84.62 167 ARG A O 1
ATOM 1233 N N . ARG A 1 168 ? -10.645 -4.936 -12.656 1.00 82.69 168 ARG A N 1
ATOM 1234 C CA . ARG A 1 168 ? -12.007 -4.376 -12.598 1.00 82.69 168 ARG A CA 1
ATOM 1235 C C . ARG A 1 168 ? -12.012 -2.991 -11.953 1.00 82.69 168 ARG A C 1
ATOM 1237 O O . ARG A 1 168 ? -12.638 -2.085 -12.498 1.00 82.69 168 ARG A O 1
ATOM 1244 N N . LEU A 1 169 ? -11.268 -2.820 -10.860 1.00 81.25 169 LEU A N 1
ATOM 1245 C CA . LEU A 1 169 ? -11.087 -1.532 -10.188 1.00 81.25 169 LEU A CA 1
ATOM 1246 C C . LEU A 1 169 ? -10.361 -0.507 -11.071 1.00 81.25 169 LEU A C 1
ATOM 1248 O O . LEU A 1 169 ? -10.825 0.625 -11.179 1.00 81.25 169 LEU A O 1
ATOM 1252 N N . TYR A 1 170 ? -9.297 -0.910 -11.767 1.00 78.88 170 TYR A N 1
ATOM 1253 C CA . TYR A 1 170 ? -8.565 -0.057 -12.711 1.00 78.88 170 TYR A CA 1
ATOM 1254 C C . TYR A 1 170 ? -9.445 0.424 -13.875 1.00 78.88 170 TYR A C 1
ATOM 1256 O O . TYR A 1 170 ? -9.404 1.587 -14.270 1.00 78.88 170 TYR A O 1
ATOM 1264 N N . THR A 1 171 ? -10.307 -0.454 -14.398 1.00 80.12 171 THR A N 1
ATOM 1265 C CA . THR A 1 171 ? -11.256 -0.111 -15.472 1.00 80.12 171 THR A CA 1
ATOM 1266 C C . THR A 1 171 ? -12.507 0.627 -14.987 1.00 80.12 171 THR A C 1
ATOM 1268 O O . THR A 1 171 ? -13.322 1.055 -15.805 1.00 80.12 171 THR A O 1
ATOM 1271 N N . SER A 1 172 ? -12.696 0.770 -13.673 1.00 74.56 172 SER A N 1
ATOM 1272 C CA . SER A 1 172 ? -13.849 1.475 -13.118 1.00 74.56 172 SER A CA 1
ATOM 1273 C C . SER A 1 172 ? -13.695 2.994 -13.278 1.00 74.56 172 SER A C 1
ATOM 1275 O O . SER A 1 172 ? -12.597 3.549 -13.236 1.00 74.56 172 SER A O 1
ATOM 1277 N N . PHE A 1 173 ? -14.807 3.708 -13.470 1.00 65.56 173 PHE A N 1
ATOM 1278 C CA . PHE A 1 173 ? -14.766 5.161 -13.669 1.00 65.56 173 PHE A CA 1
ATOM 1279 C C . PHE A 1 173 ? -14.525 5.953 -12.368 1.00 65.56 173 PHE A C 1
ATOM 1281 O O . PHE A 1 173 ? -14.219 7.144 -12.451 1.00 65.56 173 PHE A O 1
ATOM 1288 N N . GLY A 1 174 ? -14.598 5.320 -11.190 1.00 74.00 174 GLY A N 1
ATOM 1289 C CA . GLY A 1 174 ? -14.433 5.963 -9.884 1.00 74.00 174 GLY A CA 1
ATOM 1290 C C . GLY A 1 174 ? -12.969 6.204 -9.501 1.00 74.00 174 GLY A C 1
ATOM 1291 O O . GLY A 1 174 ? -12.138 5.302 -9.558 1.00 74.00 174 GLY A O 1
ATOM 1292 N N . ALA A 1 175 ? -12.637 7.425 -9.066 1.00 74.06 175 ALA A N 1
ATOM 1293 C CA . ALA A 1 175 ? -11.294 7.762 -8.571 1.00 74.06 175 ALA A CA 1
ATOM 1294 C C . ALA A 1 175 ? -10.893 6.921 -7.343 1.00 74.06 175 ALA A C 1
ATOM 1296 O O . ALA A 1 175 ? -9.758 6.464 -7.247 1.00 74.06 175 ALA A O 1
ATOM 1297 N N . ARG A 1 176 ? -11.844 6.670 -6.432 1.00 78.75 176 ARG A N 1
ATOM 1298 C CA . ARG A 1 176 ? -11.621 5.877 -5.216 1.00 78.75 176 ARG A CA 1
ATOM 1299 C C . ARG A 1 176 ? -11.325 4.414 -5.541 1.00 78.75 176 ARG A C 1
ATOM 1301 O O . ARG A 1 176 ? -10.313 3.895 -5.082 1.00 78.75 176 ARG A O 1
ATOM 1308 N N . ALA A 1 177 ? -12.161 3.765 -6.351 1.00 81.12 177 ALA A N 1
ATOM 1309 C CA . ALA A 1 177 ? -11.902 2.394 -6.779 1.00 81.12 177 ALA A CA 1
ATOM 1310 C C . ALA A 1 177 ? -10.568 2.255 -7.515 1.00 81.12 177 ALA A C 1
ATOM 1312 O O . ALA A 1 177 ? -9.824 1.315 -7.238 1.00 81.12 177 ALA A O 1
ATOM 1313 N N . ASN A 1 178 ? -10.211 3.216 -8.373 1.00 80.62 178 ASN A N 1
ATOM 1314 C CA . ASN A 1 178 ? -8.915 3.176 -9.038 1.00 80.62 178 ASN A CA 1
ATOM 1315 C C . ASN A 1 178 ? -7.737 3.245 -8.052 1.00 80.62 178 ASN A C 1
ATOM 1317 O O . ASN A 1 178 ? -6.800 2.457 -8.179 1.00 80.62 178 ASN A O 1
ATOM 1321 N N . ASN A 1 179 ? -7.782 4.130 -7.053 1.00 84.25 179 ASN A N 1
ATOM 1322 C CA . ASN A 1 179 ? -6.728 4.178 -6.041 1.00 84.25 179 ASN A CA 1
ATOM 1323 C C . ASN A 1 179 ? -6.615 2.874 -5.258 1.00 84.25 179 ASN A C 1
ATOM 1325 O O . ASN A 1 179 ? -5.507 2.432 -4.990 1.00 84.25 179 ASN A O 1
ATOM 1329 N N . VAL A 1 180 ? -7.742 2.251 -4.903 1.00 87.88 180 VAL A N 1
ATOM 1330 C CA . VAL A 1 180 ? -7.740 0.961 -4.200 1.00 87.88 180 VAL A CA 1
ATOM 1331 C C . VAL A 1 180 ? -7.114 -0.128 -5.081 1.00 87.88 180 VAL A C 1
ATOM 1333 O O . VAL A 1 180 ? -6.321 -0.936 -4.601 1.00 87.88 180 VAL A O 1
ATOM 1336 N N . GLY A 1 181 ? -7.387 -0.109 -6.390 1.00 88.31 181 GLY A N 1
ATOM 1337 C CA . GLY A 1 181 ? -6.697 -0.963 -7.360 1.00 88.31 181 GLY A CA 1
ATOM 1338 C C . GLY A 1 181 ? -5.190 -0.682 -7.433 1.00 88.31 181 GLY A C 1
ATOM 1339 O O . GLY A 1 181 ? -4.387 -1.617 -7.430 1.00 88.31 181 GLY A O 1
ATOM 1340 N N . ALA A 1 182 ? -4.786 0.591 -7.436 1.00 89.12 182 ALA A N 1
ATOM 1341 C CA . ALA A 1 182 ? -3.380 0.999 -7.406 1.00 89.12 182 ALA A CA 1
ATOM 1342 C C . ALA A 1 182 ? -2.690 0.580 -6.096 1.00 89.12 182 ALA A C 1
ATOM 1344 O O . ALA A 1 182 ? -1.562 0.096 -6.124 1.00 89.12 182 ALA A O 1
ATOM 1345 N N . ALA A 1 183 ? -3.373 0.696 -4.958 1.00 90.44 183 ALA A N 1
ATOM 1346 C CA . ALA A 1 183 ? -2.894 0.254 -3.655 1.00 90.44 183 ALA A CA 1
ATOM 1347 C C . ALA A 1 183 ? -2.575 -1.245 -3.677 1.00 90.44 183 ALA A C 1
ATOM 1349 O O . ALA A 1 183 ? -1.428 -1.638 -3.447 1.00 90.44 183 ALA A O 1
ATOM 1350 N N . ALA A 1 184 ? -3.542 -2.064 -4.102 1.00 91.50 184 ALA A N 1
ATOM 1351 C CA . ALA A 1 184 ? -3.364 -3.505 -4.247 1.00 91.50 184 ALA A CA 1
ATOM 1352 C C . ALA A 1 184 ? -2.273 -3.887 -5.256 1.00 91.50 184 ALA A C 1
ATOM 1354 O O . ALA A 1 184 ? -1.557 -4.859 -5.029 1.00 91.50 184 ALA A O 1
ATOM 1355 N N . THR A 1 185 ? -2.128 -3.134 -6.350 1.00 93.00 185 THR A N 1
ATOM 1356 C CA . THR A 1 185 ? -1.087 -3.381 -7.361 1.00 93.00 185 THR A CA 1
ATOM 1357 C C . THR A 1 185 ? 0.299 -3.026 -6.823 1.00 93.00 185 THR A C 1
ATOM 1359 O O . THR A 1 185 ? 1.231 -3.818 -6.923 1.00 93.00 185 THR A O 1
ATOM 1362 N N . SER A 1 186 ? 0.444 -1.864 -6.183 1.00 93.31 186 SER A N 1
ATOM 1363 C CA . SER A 1 186 ? 1.722 -1.418 -5.620 1.00 93.31 186 SER A CA 1
ATOM 1364 C C . SER A 1 186 ? 2.230 -2.338 -4.508 1.00 93.31 186 SER A C 1
ATOM 1366 O O . SER A 1 186 ? 3.431 -2.589 -4.440 1.00 93.31 186 SER A O 1
ATOM 1368 N N . ALA A 1 187 ? 1.330 -2.916 -3.701 1.00 94.94 187 ALA A N 1
ATOM 1369 C CA . ALA A 1 187 ? 1.668 -3.894 -2.670 1.00 94.94 187 ALA A CA 1
ATOM 1370 C C . ALA A 1 187 ? 2.280 -5.192 -3.236 1.00 94.94 187 ALA A C 1
ATOM 1372 O O . ALA A 1 187 ? 2.965 -5.904 -2.507 1.00 94.94 187 ALA A O 1
ATOM 1373 N N . ALA A 1 188 ? 2.066 -5.491 -4.523 1.00 94.31 188 ALA A N 1
ATOM 1374 C CA . ALA A 1 188 ? 2.649 -6.646 -5.206 1.00 94.31 188 ALA A CA 1
ATOM 1375 C C . ALA A 1 188 ? 4.048 -6.384 -5.802 1.00 94.31 188 ALA A C 1
ATOM 1377 O O . ALA A 1 188 ? 4.638 -7.295 -6.381 1.00 94.31 188 ALA A O 1
ATOM 1378 N N . THR A 1 189 ? 4.580 -5.162 -5.694 1.00 94.56 189 THR A N 1
ATOM 1379 C CA . THR A 1 189 ? 5.922 -4.819 -6.200 1.00 94.56 189 THR A CA 1
ATOM 1380 C C . THR A 1 189 ? 7.030 -5.389 -5.311 1.00 94.56 189 THR A C 1
ATOM 1382 O O . THR A 1 189 ? 6.823 -5.636 -4.117 1.00 94.56 189 THR A O 1
ATOM 1385 N N . ASP A 1 190 ? 8.235 -5.555 -5.870 1.00 92.69 190 ASP A N 1
ATOM 1386 C CA . ASP A 1 190 ? 9.399 -6.063 -5.126 1.00 92.69 190 ASP A CA 1
ATOM 1387 C C . ASP A 1 190 ? 9.739 -5.149 -3.937 1.00 92.69 190 ASP A C 1
ATOM 1389 O O . ASP A 1 190 ? 9.959 -5.612 -2.815 1.00 92.69 190 ASP A O 1
ATOM 1393 N N . ALA A 1 191 ? 9.737 -3.835 -4.175 1.00 94.38 191 ALA A N 1
ATOM 1394 C CA . ALA A 1 191 ? 10.026 -2.831 -3.159 1.00 94.38 191 ALA A CA 1
ATOM 1395 C C . ALA A 1 191 ? 8.995 -2.855 -2.024 1.00 94.38 191 ALA A C 1
ATOM 1397 O O . ALA A 1 191 ? 9.378 -2.903 -0.856 1.00 94.38 191 ALA A O 1
ATOM 1398 N N . ALA A 1 192 ? 7.696 -2.874 -2.347 1.00 96.50 192 ALA A N 1
ATOM 1399 C CA . ALA A 1 192 ? 6.654 -2.950 -1.328 1.00 96.50 192 ALA A CA 1
ATOM 1400 C C . ALA A 1 192 ? 6.754 -4.248 -0.524 1.00 96.50 192 ALA A C 1
ATOM 1402 O O . ALA A 1 192 ? 6.723 -4.202 0.701 1.00 96.50 192 ALA A O 1
ATOM 1403 N N . THR A 1 193 ? 6.947 -5.388 -1.192 1.00 94.81 193 THR A N 1
ATOM 1404 C CA . THR A 1 193 ? 7.103 -6.685 -0.520 1.00 94.81 193 THR A CA 1
ATOM 1405 C C . THR A 1 193 ? 8.286 -6.662 0.450 1.00 94.81 193 THR A C 1
ATOM 1407 O O . THR A 1 193 ? 8.148 -7.112 1.587 1.00 94.81 193 THR A O 1
ATOM 1410 N N . SER A 1 194 ? 9.424 -6.084 0.047 1.00 95.56 194 SER A N 1
ATOM 1411 C CA . SER A 1 194 ? 10.597 -5.930 0.917 1.00 95.56 194 SER A CA 1
ATOM 1412 C C . SER A 1 194 ? 10.303 -5.056 2.139 1.00 95.56 194 SER A C 1
ATOM 1414 O O . SER A 1 194 ? 10.683 -5.426 3.246 1.00 95.56 194 SER A O 1
ATOM 1416 N N . ILE A 1 195 ? 9.621 -3.920 1.954 1.00 97.94 195 ILE A N 1
ATOM 1417 C CA . ILE A 1 195 ? 9.275 -3.005 3.053 1.00 97.94 195 ILE A CA 1
ATOM 1418 C C . ILE A 1 195 ? 8.321 -3.687 4.032 1.00 97.94 195 ILE A C 1
ATOM 1420 O O . ILE A 1 195 ? 8.578 -3.675 5.231 1.00 97.94 195 ILE A O 1
ATOM 1424 N N . ILE A 1 196 ? 7.239 -4.294 3.529 1.00 97.31 196 ILE A N 1
ATOM 1425 C CA . ILE A 1 196 ? 6.209 -4.922 4.367 1.00 97.31 196 ILE A CA 1
ATOM 1426 C C . ILE A 1 196 ? 6.765 -6.138 5.113 1.00 97.31 196 ILE A C 1
ATOM 1428 O O . ILE A 1 196 ? 6.436 -6.311 6.280 1.00 97.31 196 ILE A O 1
ATOM 1432 N N . SER A 1 197 ? 7.642 -6.931 4.487 1.00 95.75 197 SER A N 1
ATOM 1433 C CA . SER A 1 197 ? 8.292 -8.067 5.162 1.00 95.75 197 SER A CA 1
ATOM 1434 C C . SER A 1 197 ? 9.163 -7.614 6.338 1.00 95.75 197 SER A C 1
ATOM 1436 O O . SER A 1 197 ? 9.226 -8.293 7.354 1.00 95.75 197 SER A O 1
ATOM 1438 N N . GLU A 1 198 ? 9.844 -6.468 6.221 1.00 97.06 198 GLU A N 1
ATOM 1439 C CA . GLU A 1 198 ? 10.707 -5.960 7.296 1.00 97.06 198 GLU A CA 1
ATOM 1440 C C . GLU A 1 198 ? 9.909 -5.391 8.480 1.00 97.06 198 GLU A C 1
ATOM 1442 O O . GLU A 1 198 ? 10.391 -5.424 9.608 1.00 97.06 198 GLU A O 1
ATOM 1447 N N . ILE A 1 199 ? 8.703 -4.870 8.236 1.00 97.25 199 ILE A N 1
ATOM 1448 C CA . ILE A 1 199 ? 7.848 -4.259 9.270 1.00 97.25 199 ILE A CA 1
ATOM 1449 C C . ILE A 1 199 ? 6.684 -5.161 9.698 1.00 97.25 199 ILE A C 1
ATOM 1451 O O . ILE A 1 199 ? 5.736 -4.667 10.312 1.00 97.25 199 ILE A O 1
ATOM 1455 N N . GLU A 1 200 ? 6.700 -6.441 9.312 1.00 95.56 200 GLU A N 1
ATOM 1456 C CA . GLU A 1 200 ? 5.562 -7.357 9.450 1.00 95.56 200 GLU A CA 1
ATOM 1457 C C . GLU A 1 200 ? 5.040 -7.395 10.892 1.00 95.56 200 GLU A C 1
ATOM 1459 O O . GLU A 1 200 ? 3.853 -7.157 11.119 1.00 95.56 200 GLU A O 1
ATOM 1464 N N . ASP A 1 201 ? 5.927 -7.596 11.868 1.00 94.12 201 ASP A N 1
ATOM 1465 C CA . ASP A 1 201 ? 5.566 -7.724 13.283 1.00 94.12 201 ASP A CA 1
ATOM 1466 C C . ASP A 1 201 ? 4.985 -6.425 13.862 1.00 94.12 201 ASP A C 1
ATOM 1468 O O . ASP A 1 201 ? 3.958 -6.439 14.556 1.00 94.12 201 ASP A O 1
ATOM 1472 N N . GLU A 1 202 ? 5.606 -5.275 13.570 1.00 95.94 202 GLU A N 1
ATOM 1473 C CA . GLU A 1 202 ? 5.090 -3.973 13.996 1.00 95.94 202 GLU A CA 1
ATOM 1474 C C . GLU A 1 202 ? 3.745 -3.654 13.341 1.00 95.94 202 GLU A C 1
ATOM 1476 O O . GLU A 1 202 ? 2.869 -3.071 13.989 1.00 95.94 202 GLU A O 1
ATOM 1481 N N . LEU A 1 203 ? 3.567 -4.032 12.073 1.00 96.88 203 LEU A N 1
ATOM 1482 C CA . LEU A 1 203 ? 2.330 -3.815 11.336 1.00 96.88 203 LEU A CA 1
ATOM 1483 C C . LEU A 1 203 ? 1.204 -4.709 11.865 1.00 96.88 203 LEU A C 1
ATOM 1485 O O . LEU A 1 203 ? 0.115 -4.201 12.125 1.00 96.88 203 LEU A O 1
ATOM 1489 N N . VAL A 1 204 ? 1.461 -5.996 12.106 1.00 95.50 204 VAL A N 1
ATOM 1490 C CA . VAL A 1 204 ? 0.494 -6.915 12.729 1.00 95.50 204 VAL A CA 1
ATOM 1491 C C . VAL A 1 204 ? 0.073 -6.390 14.101 1.00 95.50 204 VAL A C 1
ATOM 1493 O O . VAL A 1 204 ? -1.119 -6.181 14.334 1.00 95.50 204 VAL A O 1
ATOM 1496 N N . SER A 1 205 ? 1.038 -6.058 14.966 1.00 94.00 205 SER A N 1
ATOM 1497 C CA . SER A 1 205 ? 0.770 -5.509 16.306 1.00 94.00 205 SER A CA 1
ATOM 1498 C C . SER A 1 205 ? -0.066 -4.226 16.251 1.00 94.00 205 SER A C 1
ATOM 1500 O O . SER A 1 205 ? -0.943 -3.981 17.086 1.00 94.00 205 SER A O 1
ATOM 1502 N N . TYR A 1 206 ? 0.209 -3.377 15.259 1.00 95.50 206 TYR A N 1
ATOM 1503 C CA . TYR A 1 206 ? -0.545 -2.156 15.034 1.00 95.50 206 TYR A CA 1
ATOM 1504 C C . TYR A 1 206 ? -1.992 -2.441 14.613 1.00 95.50 206 TYR A C 1
ATOM 1506 O O . TYR A 1 206 ? -2.915 -1.895 15.223 1.00 95.50 206 TYR A O 1
ATOM 1514 N N . LEU A 1 207 ? -2.202 -3.303 13.614 1.00 94.88 207 LEU A N 1
ATOM 1515 C CA . LEU A 1 207 ? -3.538 -3.649 13.126 1.00 94.88 207 LEU A CA 1
ATOM 1516 C C . LEU A 1 207 ? -4.378 -4.325 14.214 1.00 94.88 207 LEU A C 1
ATOM 1518 O O . LEU A 1 207 ? -5.537 -3.954 14.390 1.00 94.88 207 LEU A O 1
ATOM 1522 N N . GLU A 1 208 ? -3.794 -5.225 15.010 1.00 93.44 208 GLU A N 1
ATOM 1523 C CA . GLU A 1 208 ? -4.475 -5.858 16.148 1.00 93.44 208 GLU A CA 1
ATOM 1524 C C . GLU A 1 208 ? -5.000 -4.811 17.140 1.00 93.44 208 GLU A C 1
ATOM 1526 O O . GLU A 1 208 ? -6.155 -4.858 17.577 1.00 93.44 208 GLU A O 1
ATOM 1531 N N . ALA A 1 209 ? -4.179 -3.805 17.458 1.00 92.00 209 ALA A N 1
ATOM 1532 C CA . ALA A 1 209 ? -4.589 -2.712 18.328 1.00 92.00 209 ALA A CA 1
ATOM 1533 C C . ALA A 1 209 ? -5.699 -1.854 17.698 1.00 92.00 209 ALA A C 1
ATOM 1535 O O . ALA A 1 209 ? -6.618 -1.434 18.414 1.00 92.00 209 ALA A O 1
ATOM 1536 N N . VAL A 1 210 ? -5.643 -1.606 16.384 1.00 91.19 210 VAL A N 1
ATOM 1537 C CA . VAL A 1 210 ? -6.660 -0.841 15.642 1.00 91.19 210 VAL A CA 1
ATOM 1538 C C . VAL A 1 210 ? -8.017 -1.543 15.717 1.00 91.19 210 VAL A C 1
ATOM 1540 O O . VAL A 1 210 ? -8.988 -0.920 16.164 1.00 91.19 210 VAL A O 1
ATOM 1543 N N . VAL A 1 211 ? -8.074 -2.834 15.371 1.00 91.06 211 VAL A N 1
ATOM 1544 C CA . VAL A 1 211 ? -9.324 -3.617 15.320 1.00 91.06 211 VAL A CA 1
ATOM 1545 C C . VAL A 1 211 ? -9.860 -3.988 16.708 1.00 91.06 211 VAL A C 1
ATOM 1547 O O . VAL A 1 211 ? -11.042 -4.298 16.862 1.00 91.06 211 VAL A O 1
ATOM 1550 N N . SER A 1 212 ? -9.025 -3.925 17.752 1.00 87.56 212 SER A N 1
ATOM 1551 C CA . SER A 1 212 ? -9.442 -4.265 19.116 1.00 87.56 212 SER A CA 1
ATOM 1552 C C . SER A 1 212 ? -10.606 -3.392 19.613 1.00 87.56 212 SER A C 1
ATOM 1554 O O . SER A 1 212 ? -10.580 -2.164 19.541 1.00 87.56 212 SER A O 1
ATOM 1556 N N . LYS A 1 213 ? -11.634 -4.003 20.211 1.00 71.62 213 LYS A N 1
ATOM 1557 C CA . LYS A 1 213 ? -12.791 -3.277 20.780 1.00 71.62 213 LYS A CA 1
ATOM 1558 C C . LYS A 1 213 ? -12.566 -2.772 22.216 1.00 71.62 213 LYS A C 1
ATOM 1560 O O . LYS A 1 213 ? -13.517 -2.372 22.881 1.00 71.62 213 LYS A O 1
ATOM 1565 N N . SER A 1 214 ? -11.335 -2.822 22.737 1.00 64.69 214 SER A N 1
ATOM 1566 C CA . SER A 1 214 ? -11.081 -2.523 24.154 1.00 64.69 214 SER A CA 1
ATOM 1567 C C . SER A 1 214 ? -11.242 -1.028 24.480 1.00 64.69 214 SER A C 1
ATOM 1569 O O . SER A 1 214 ? -10.736 -0.162 23.767 1.00 64.69 214 SER A O 1
ATOM 1571 N N . ALA A 1 215 ? -11.922 -0.728 25.591 1.00 53.50 215 ALA A N 1
ATOM 1572 C CA . ALA A 1 215 ? -12.226 0.632 26.057 1.00 53.50 215 ALA A CA 1
ATOM 1573 C C . ALA A 1 215 ? -11.115 1.274 26.928 1.00 53.50 215 ALA A C 1
ATOM 1575 O O . ALA A 1 215 ? -11.342 2.308 27.550 1.00 53.50 215 ALA A O 1
ATOM 1576 N N . GLY A 1 216 ? -9.929 0.651 27.018 1.00 62.62 216 GLY A N 1
ATOM 1577 C CA . GLY A 1 216 ? -8.798 1.116 27.840 1.00 62.62 216 GLY A CA 1
ATOM 1578 C C . GLY A 1 216 ? -8.072 2.351 27.268 1.00 62.62 216 GLY A C 1
ATOM 1579 O O . GLY A 1 216 ? -8.644 3.075 26.453 1.00 62.62 216 GLY A O 1
ATOM 1580 N N . PRO A 1 217 ? -6.787 2.609 27.612 1.00 68.94 217 PRO A N 1
ATOM 1581 C CA . PRO A 1 217 ? -6.002 3.728 27.067 1.00 68.94 217 PRO A CA 1
ATOM 1582 C C . PRO A 1 217 ? -5.595 3.509 25.590 1.00 68.94 217 PRO A C 1
ATOM 1584 O O . PRO A 1 217 ? -4.460 3.788 25.193 1.00 68.94 217 PRO A O 1
ATOM 1587 N N . LYS A 1 218 ? -6.532 3.027 24.761 1.00 83.88 218 LYS A N 1
ATOM 1588 C CA . LYS A 1 218 ? -6.391 2.685 23.341 1.00 83.88 218 LYS A CA 1
ATOM 1589 C C . LYS A 1 218 ? -5.775 3.834 22.549 1.00 83.88 218 LYS A C 1
ATOM 1591 O O . LYS A 1 218 ? -4.891 3.615 21.732 1.00 83.88 218 LYS A O 1
ATOM 1596 N N . GLN A 1 219 ? -6.149 5.075 22.860 1.00 85.25 219 GLN A N 1
ATOM 1597 C CA . GLN A 1 219 ? -5.590 6.258 22.208 1.00 85.25 219 GLN A CA 1
ATOM 1598 C C . GLN A 1 2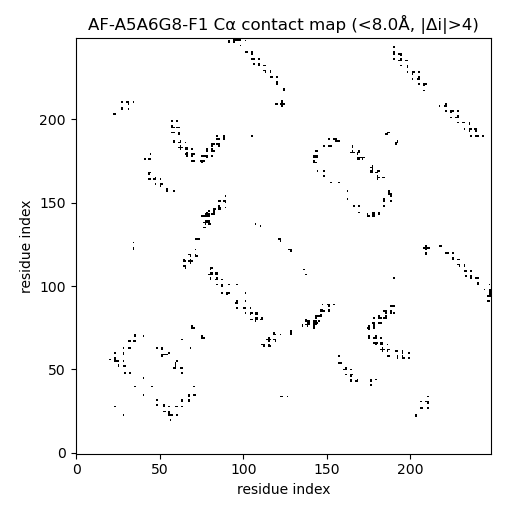19 ? -4.079 6.416 22.423 1.00 85.25 219 GLN A C 1
ATOM 1600 O O . GLN A 1 219 ? -3.367 6.750 21.476 1.00 85.25 219 GLN A O 1
ATOM 1605 N N . LYS A 1 220 ? -3.574 6.186 23.644 1.00 87.50 220 LYS A N 1
ATOM 1606 C CA . LYS A 1 220 ? -2.135 6.290 23.930 1.00 87.50 220 LYS A CA 1
ATOM 1607 C C . LYS A 1 220 ? -1.377 5.161 23.237 1.00 87.50 220 LYS A C 1
ATOM 1609 O O . LYS A 1 220 ? -0.391 5.437 22.562 1.00 87.50 220 LYS A O 1
ATOM 1614 N N . LEU A 1 221 ? -1.881 3.930 23.352 1.00 89.75 221 LEU A N 1
ATOM 1615 C CA . LEU A 1 221 ? -1.296 2.756 22.705 1.00 89.75 221 LEU A CA 1
ATOM 1616 C C . LEU A 1 221 ? -1.204 2.939 21.184 1.00 89.75 221 LEU A C 1
ATOM 1618 O O . LEU A 1 221 ? -0.121 2.824 20.621 1.00 89.75 221 LEU A O 1
ATOM 1622 N N . LEU A 1 222 ? -2.308 3.314 20.535 1.00 90.69 222 LEU A N 1
ATOM 1623 C CA . LEU A 1 222 ? -2.353 3.518 19.088 1.00 90.69 222 LEU A CA 1
ATOM 1624 C C . LEU A 1 222 ? -1.423 4.635 18.612 1.00 90.69 222 LEU A C 1
ATOM 1626 O O . LEU A 1 222 ? -0.814 4.503 17.558 1.00 90.69 222 LEU A O 1
ATOM 1630 N N . ARG A 1 223 ? -1.277 5.728 19.372 1.00 90.75 223 ARG A N 1
ATOM 1631 C CA . ARG A 1 223 ? -0.304 6.784 19.042 1.00 90.75 223 ARG A CA 1
ATOM 1632 C C . ARG A 1 223 ? 1.133 6.265 19.104 1.00 90.75 223 ARG A C 1
ATOM 1634 O O . ARG A 1 223 ? 1.918 6.579 18.215 1.00 90.75 223 ARG A O 1
ATOM 1641 N N . THR A 1 224 ? 1.468 5.480 20.129 1.00 93.94 224 THR A N 1
ATOM 1642 C CA . THR A 1 224 ? 2.802 4.885 20.279 1.00 93.94 224 THR A CA 1
ATOM 1643 C C . THR A 1 224 ? 3.097 3.886 19.162 1.00 93.94 224 THR A C 1
ATOM 1645 O O . THR A 1 224 ? 4.130 4.011 18.508 1.00 93.94 224 THR A O 1
ATOM 1648 N N . LEU A 1 225 ? 2.181 2.949 18.897 1.00 95.19 225 LEU A N 1
ATOM 1649 C CA . LEU A 1 225 ? 2.348 1.950 17.839 1.00 95.19 225 LEU A CA 1
ATOM 1650 C C . LEU A 1 225 ? 2.415 2.603 16.453 1.00 95.19 225 LEU A C 1
ATOM 1652 O O . LEU A 1 225 ? 3.317 2.287 15.687 1.00 95.19 225 LEU A O 1
ATOM 1656 N N . ALA A 1 226 ? 1.555 3.586 16.161 1.00 94.50 226 ALA A N 1
ATOM 1657 C CA . ALA A 1 226 ? 1.607 4.335 14.904 1.00 94.50 226 ALA A CA 1
ATOM 1658 C C . ALA A 1 226 ? 2.936 5.085 14.721 1.00 94.50 226 ALA A C 1
ATOM 1660 O O . ALA A 1 226 ? 3.498 5.089 13.629 1.00 94.50 226 ALA A O 1
ATOM 1661 N N . GLY A 1 227 ? 3.457 5.720 15.777 1.00 95.81 227 GLY A N 1
ATOM 1662 C CA . GLY A 1 227 ? 4.761 6.388 15.727 1.00 95.81 227 GLY A CA 1
ATOM 1663 C C . GLY A 1 227 ? 5.905 5.409 15.446 1.00 95.81 227 GLY A C 1
ATOM 1664 O O . GLY A 1 227 ? 6.737 5.676 14.579 1.00 95.81 227 GLY A O 1
ATOM 1665 N N . SER A 1 228 ? 5.905 4.261 16.130 1.00 96.81 228 SER A N 1
ATOM 1666 C CA . SER A 1 228 ? 6.902 3.197 15.944 1.00 96.81 228 SER A CA 1
ATOM 1667 C C . SER A 1 228 ? 6.855 2.593 14.539 1.00 96.81 228 SER A C 1
ATOM 1669 O O . SER A 1 228 ? 7.889 2.430 13.891 1.00 96.81 228 SER A O 1
ATOM 1671 N N . LEU A 1 229 ? 5.650 2.305 14.043 1.00 98.00 229 LEU A N 1
ATOM 1672 C CA . LEU A 1 229 ? 5.444 1.739 12.716 1.00 98.00 229 LEU A CA 1
ATOM 1673 C C . LEU A 1 229 ? 5.884 2.714 11.621 1.00 98.00 229 LEU A C 1
ATOM 1675 O O . LEU A 1 229 ? 6.612 2.316 10.719 1.00 98.00 229 LEU A O 1
ATOM 1679 N N . LYS A 1 230 ? 5.544 4.006 11.728 1.00 97.44 230 LYS A N 1
ATOM 1680 C CA . LYS A 1 230 ? 6.007 5.026 10.768 1.00 97.44 230 LYS A CA 1
ATOM 1681 C C . LYS A 1 230 ? 7.529 5.129 10.714 1.00 97.44 230 LYS A C 1
ATOM 1683 O O . LYS A 1 230 ? 8.093 5.170 9.626 1.00 97.44 230 LYS A O 1
ATOM 1688 N N . ALA A 1 231 ? 8.206 5.127 11.863 1.00 97.75 231 ALA A N 1
ATOM 1689 C CA . ALA A 1 231 ? 9.669 5.120 11.891 1.00 97.75 231 ALA A CA 1
ATOM 1690 C C . ALA A 1 231 ? 10.252 3.867 11.210 1.00 97.75 231 ALA A C 1
ATOM 1692 O O . ALA A 1 231 ? 11.223 3.965 10.459 1.00 97.75 231 ALA A O 1
ATOM 1693 N N . SER A 1 232 ? 9.633 2.705 11.430 1.00 98.19 232 SER A N 1
ATOM 16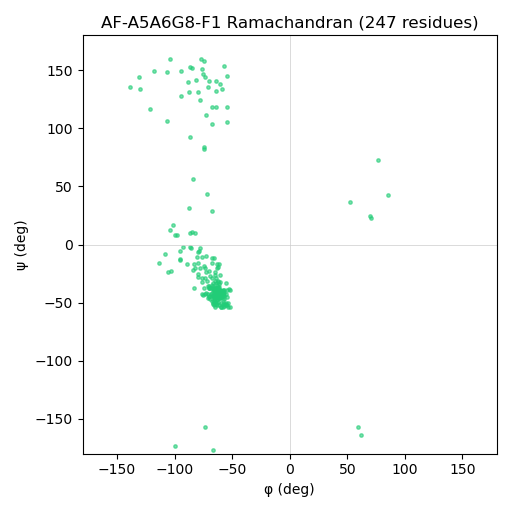94 C CA . SER A 1 232 ? 10.051 1.440 10.816 1.00 98.19 232 SER A CA 1
ATOM 1695 C C .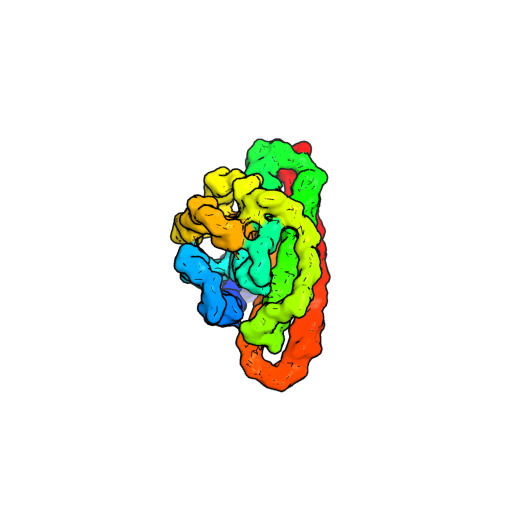 SER A 1 232 ? 9.793 1.404 9.310 1.00 98.19 232 SER A C 1
ATOM 1697 O O . SER A 1 232 ? 10.664 0.951 8.578 1.00 98.19 232 SER A O 1
ATOM 1699 N N . ILE A 1 233 ? 8.685 1.981 8.829 1.00 98.12 233 ILE A N 1
ATOM 1700 C CA . ILE A 1 233 ? 8.398 2.156 7.396 1.00 98.12 233 ILE A CA 1
ATOM 1701 C C . ILE A 1 233 ? 9.535 2.915 6.706 1.00 98.12 233 ILE A C 1
ATOM 1703 O O . ILE A 1 233 ? 10.075 2.438 5.708 1.00 98.12 233 ILE A O 1
ATOM 1707 N N . PHE A 1 234 ? 9.935 4.078 7.229 1.00 97.56 234 PHE A N 1
ATOM 1708 C CA . PHE A 1 234 ? 10.993 4.876 6.599 1.00 97.56 234 PHE A CA 1
ATOM 1709 C C . PHE A 1 234 ? 12.366 4.193 6.664 1.00 97.56 234 PHE A C 1
ATOM 1711 O O . PHE A 1 234 ? 13.137 4.278 5.708 1.00 97.56 234 PHE A O 1
ATOM 1718 N N . ARG A 1 235 ? 12.662 3.461 7.747 1.00 97.94 235 ARG A N 1
ATOM 1719 C CA . ARG A 1 235 ? 13.875 2.634 7.847 1.00 97.94 235 ARG A CA 1
ATOM 1720 C C . ARG A 1 235 ? 13.884 1.520 6.792 1.00 97.94 235 ARG A C 1
ATOM 1722 O O . ARG A 1 235 ? 14.836 1.436 6.019 1.00 97.94 235 ARG A O 1
ATOM 1729 N N . ALA A 1 236 ? 12.812 0.734 6.722 1.00 98.12 236 ALA A N 1
ATOM 1730 C CA . ALA A 1 236 ? 12.662 -0.363 5.769 1.00 98.12 236 ALA A CA 1
ATOM 1731 C C . ALA A 1 236 ? 12.694 0.132 4.315 1.00 98.12 236 ALA A C 1
ATOM 1733 O O . ALA A 1 236 ? 13.265 -0.512 3.439 1.00 98.12 236 ALA A O 1
ATOM 1734 N N . SER A 1 237 ? 12.168 1.331 4.059 1.00 97.19 237 SER A N 1
ATOM 1735 C CA . SER A 1 237 ? 12.262 1.993 2.752 1.00 97.19 237 SER A CA 1
ATOM 1736 C C . SER A 1 237 ? 13.717 2.286 2.366 1.00 97.19 237 SER A C 1
ATOM 1738 O O . SER A 1 237 ? 14.118 2.039 1.230 1.00 97.19 237 SER A O 1
ATOM 1740 N N . GLY A 1 238 ? 14.550 2.735 3.312 1.00 96.44 238 GLY A N 1
ATOM 1741 C CA . GLY A 1 238 ? 15.994 2.899 3.102 1.00 96.44 238 GLY A CA 1
ATOM 1742 C C . GLY A 1 238 ? 16.712 1.589 2.746 1.00 96.44 238 GLY A C 1
ATOM 1743 O O . GLY A 1 238 ? 17.570 1.567 1.854 1.00 96.44 238 GLY A O 1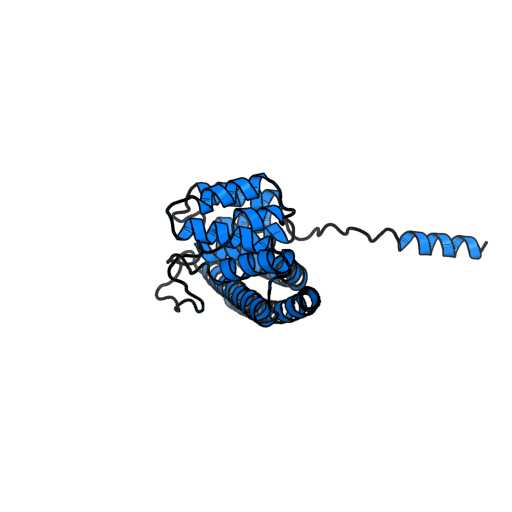
ATOM 1744 N N . ASN A 1 239 ? 16.320 0.488 3.387 1.00 96.12 239 ASN A N 1
ATOM 1745 C CA . ASN A 1 239 ? 16.866 -0.841 3.110 1.00 96.12 239 ASN A CA 1
ATOM 1746 C C . ASN A 1 239 ? 16.409 -1.372 1.745 1.00 96.12 239 ASN A C 1
ATOM 1748 O O . ASN A 1 239 ? 17.241 -1.842 0.969 1.00 96.12 239 ASN A O 1
ATOM 1752 N N . ALA A 1 240 ? 15.124 -1.224 1.410 1.00 96.31 240 ALA A N 1
ATOM 1753 C CA . ALA A 1 240 ? 14.568 -1.623 0.119 1.00 96.31 240 ALA A CA 1
ATOM 1754 C C . ALA A 1 240 ? 15.258 -0.892 -1.044 1.00 96.31 240 ALA A C 1
ATOM 1756 O O . ALA A 1 240 ? 15.681 -1.532 -2.008 1.00 96.31 240 ALA A O 1
ATOM 1757 N N . LYS A 1 241 ? 15.473 0.428 -0.919 1.00 96.00 241 LYS A N 1
ATOM 1758 C CA . LYS A 1 241 ? 16.271 1.211 -1.879 1.00 96.00 241 LYS A CA 1
ATOM 1759 C C . LYS A 1 241 ? 17.663 0.603 -2.056 1.00 96.00 241 LYS A C 1
ATOM 1761 O O . LYS A 1 241 ? 18.079 0.304 -3.172 1.00 96.00 241 LYS A O 1
ATOM 1766 N N . SER A 1 242 ? 18.368 0.364 -0.953 1.00 93.19 242 SER A N 1
ATOM 1767 C CA . SER A 1 242 ? 19.729 -0.188 -0.983 1.00 93.19 242 SER A CA 1
ATOM 1768 C C . SER A 1 242 ? 19.792 -1.571 -1.641 1.00 93.19 242 SER A C 1
ATOM 1770 O O . SER A 1 242 ? 20.701 -1.827 -2.429 1.00 93.19 242 SER A O 1
ATOM 1772 N N . GLY A 1 243 ? 18.816 -2.441 -1.363 1.00 92.31 243 GLY A N 1
ATOM 1773 C CA . GLY A 1 243 ? 18.736 -3.791 -1.928 1.00 92.31 243 GLY A CA 1
ATOM 1774 C C . GLY A 1 243 ? 18.414 -3.824 -3.425 1.00 92.31 243 GLY A C 1
ATOM 1775 O O . GLY A 1 243 ? 18.824 -4.751 -4.119 1.00 92.31 243 GLY A O 1
ATOM 1776 N N . LEU A 1 244 ? 17.722 -2.803 -3.936 1.00 93.00 244 LEU A N 1
ATOM 1777 C CA . LEU A 1 244 ? 17.338 -2.699 -5.345 1.00 93.00 244 LEU A CA 1
ATOM 1778 C C . LEU A 1 244 ? 18.317 -1.867 -6.185 1.00 93.00 244 LEU A C 1
ATOM 1780 O O . LEU A 1 244 ? 18.279 -1.946 -7.410 1.00 93.00 244 LEU A O 1
ATOM 1784 N N . ARG A 1 245 ? 19.238 -1.127 -5.555 1.00 91.75 245 ARG A N 1
ATOM 1785 C CA . ARG A 1 245 ? 20.189 -0.226 -6.230 1.00 91.75 245 ARG A CA 1
ATOM 1786 C C . ARG A 1 245 ? 20.995 -0.880 -7.347 1.00 91.75 245 ARG A C 1
ATOM 1788 O O . ARG A 1 245 ? 21.252 -0.247 -8.364 1.00 91.75 245 ARG A O 1
ATOM 1795 N N . SER A 1 246 ? 21.412 -2.129 -7.159 1.00 89.75 246 SER A N 1
ATOM 1796 C CA . SER A 1 246 ? 22.222 -2.865 -8.138 1.00 89.75 246 SER A CA 1
ATOM 1797 C C . SER A 1 246 ? 21.477 -3.199 -9.433 1.00 89.75 246 SER A C 1
ATOM 1799 O O . SER A 1 246 ? 22.112 -3.623 -10.394 1.00 89.75 246 SER A O 1
ATOM 1801 N N . ARG A 1 247 ? 20.151 -3.026 -9.455 1.00 89.06 247 ARG A N 1
ATOM 1802 C CA . ARG A 1 247 ? 19.284 -3.260 -10.615 1.00 89.06 247 ARG A CA 1
ATOM 1803 C C . ARG A 1 247 ? 19.012 -1.981 -11.419 1.00 89.06 247 ARG A C 1
ATOM 1805 O O . ARG A 1 247 ? 18.357 -2.062 -12.450 1.00 89.06 247 ARG A O 1
ATOM 1812 N N . CYS A 1 248 ? 19.473 -0.821 -10.950 1.00 88.06 248 CYS A N 1
ATOM 1813 C CA . CYS A 1 248 ? 19.340 0.451 -11.661 1.00 88.06 248 CYS A CA 1
ATOM 1814 C C . CYS A 1 248 ? 20.490 0.663 -12.652 1.00 88.06 248 CYS A C 1
ATOM 1816 O O . CYS A 1 248 ? 21.607 0.188 -12.420 1.00 88.06 248 CYS A O 1
ATOM 1818 N N . HIS A 1 249 ? 20.215 1.426 -13.712 1.00 73.88 249 HIS A N 1
ATOM 1819 C CA . HIS A 1 249 ? 21.165 1.759 -14.776 1.00 73.88 249 HIS A CA 1
ATOM 1820 C C . HIS A 1 249 ? 21.417 3.265 -14.889 1.00 73.88 249 HIS A C 1
ATOM 1822 O O . HIS A 1 249 ? 20.504 4.059 -14.562 1.00 73.88 249 HIS A O 1
#

InterPro domains:
  IPR008660 Fibroin light chain [PF05849] (24-213)